Protein 3TQH (pdb70)

InterPro domains:
  IPR002364 Quinone oxidoreductase/zeta-crystallin, conserved site [PS01162] (150-171)
  IPR011032 GroES-like superfamily [SSF50129] (2-155)
  IPR013154 Alcohol dehydrogenase-like, N-terminal [PF08240] (30-117)
  IPR020843 Enoylreductase domain [SM00829] (13-315)
  IPR036291 NAD(P)-binding domain superfamily [SSF51735] (123-290)
  IPR052733 Chloroplast-localized Quinone Oxidoreductase [PTHR44013] (1-317)

B-factor: mean 21.09, std 8.86, range [2.0, 57.46]

Solvent-accessible surface area: 14895 Å² total

Radius of gyration: 19.48 Å; Cα contacts (8 Å, |Δi|>4): 747; chains: 1; bounding box: 55×43×48 Å

Secondary structure (DSSP, 8-state):
---EEEESSS-SGGGEEEE--PPPP--TT--EEEEEEE--HHHHHHHTT-SHHHHHHTTS-SB----B-EEEE----TT--S--TT-B--B-STTT----SBSEE---GGG--PPPTTS-HHHHHHSHHHHHHHHHHHHHTT--TT-EEEESSTTSHHHHHHHHHHHHTT-EEEEEE-HHHHHHHHHHT-SEEEETTTS-HHHH--S-EEEEEESS-HHHHHHHGGGEEEEEEEEE--STTHHHHHHHHHHTT-EEE-------HHHHHHHHHHHHTTSS---EEEEE-GGGHHHHHHHHHTT---SEEEEE--

Nearest PDB structures (foldseek):
  3tqh-assembly1_A  TM=1.003E+00  e=5.849E-70  Coxiella burnetii
  4jbh-assembly2_D-2  TM=8.444E-01  e=1.049E-23  Pyrobaculum aerophilum str. IM2
  4jbg-assembly1_A  TM=8.451E-01  e=2.623E-23  Pyrobaculum aerophilum str. IM2
  4j6f-assembly1_B  TM=8.613E-01  e=1.364E-22  Sinorhizobium meliloti 1021
  1iyz-assembly1_A-2  TM=8.207E-01  e=9.803E-21  Thermus thermophilus

Foldseek 3Di:
DKWAWWAFDAAALVRTDTDMDDADDEALQKKWQFQKAFDDPVQNCLSNQNDPLVVLCVVPDGAGAGFFTWGFAQDHHNPHDPDDGGFTKATAPPPNHHTHRDRMGMGGPLGMDGQDPLDDRHRRRLDHPLPLLLVVLCVVQVQAAPFEEEEELLQEANNVQNLLVNVVRNYAYEYEDAPVCQVVSVVSPHPYYDDCVVDPVLVVDDAAGQEYAAAPADVNLQSNLVRHDLNHEYEHEPDPRQVVSCVSNVVVNHHYHYDDRDRDHVSSVVRSVCCSVVSTDQDAPEEAASNCSSVVSVVVVVSRDGGIYMYRDD

Structure (mmCIF, N/CA/C/O backbone):
data_3TQH
#
_entry.id   3TQH
#
_cell.length_a   52.911
_cell.length_b   52.911
_cell.length_c   221.122
_cell.angle_alpha   90.00
_cell.angle_beta   90.00
_cell.angle_gamma   90.00
#
_symmetry.space_group_name_H-M   'P 43 21 2'
#
loop_
_entity.id
_entity.type
_entity.pdbx_description
1 polymer 'Quinone oxidoreductase'
2 non-polymer 'NADPH DIHYDRO-NICOTINAMIDE-ADENINE-DINUCLEOTIDE PHOSPHATE'
3 non-polymer 'SULFATE ION'
4 water water
#
loop_
_atom_site.group_PDB
_atom_site.id
_atom_site.type_symbol
_atom_site.label_atom_id
_atom_site.label_alt_id
_atom_site.label_comp_id
_atom_site.label_asym_id
_atom_site.label_entity_id
_atom_site.label_seq_id
_atom_site.pdbx_PDB_ins_code
_atom_site.Cartn_x
_atom_site.Cartn_y
_atom_site.Cartn_z
_ato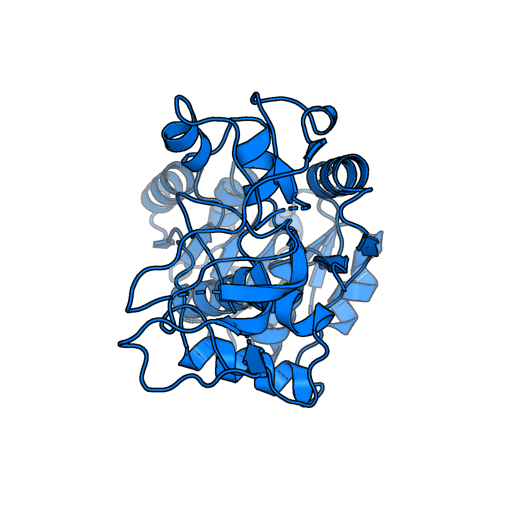m_site.occupancy
_atom_site.B_iso_or_equiv
_atom_site.auth_seq_id
_atom_site.auth_comp_id
_atom_site.auth_asym_id
_atom_site.auth_atom_id
_atom_site.pdbx_PDB_model_num
ATOM 1 N N . LYS A 1 5 ? 48.144 2.683 57.894 1.00 44.03 2 LYS A N 1
ATOM 2 C CA . LYS A 1 5 ? 47.290 2.189 59.012 1.00 41.64 2 LYS A CA 1
ATOM 3 C C . LYS A 1 5 ? 46.698 3.322 59.867 1.00 39.54 2 LYS A C 1
ATOM 4 O O . LYS A 1 5 ? 46.103 3.054 60.915 1.00 37.92 2 LYS A O 1
ATOM 10 N N . GLU A 1 6 ? 46.845 4.572 59.421 1.00 39.52 3 GLU A N 1
ATOM 11 C CA . GLU A 1 6 ? 46.297 5.728 60.149 1.00 37.89 3 GLU A CA 1
ATOM 12 C C . GLU A 1 6 ? 44.877 6.096 59.720 1.00 34.91 3 GLU A C 1
ATOM 13 O O . GLU A 1 6 ? 44.446 5.782 58.609 1.00 34.98 3 GLU A O 1
ATOM 27 N N . LYS A 1 8 ? 41.626 9.388 60.827 1.00 26.18 5 LYS A N 1
ATOM 28 C CA . LYS A 1 8 ? 41.139 10.501 61.648 1.00 24.86 5 LYS A CA 1
ATOM 29 C C . LYS A 1 8 ? 40.018 10.001 62.562 1.00 21.84 5 LYS A C 1
ATOM 30 O O . LYS A 1 8 ? 39.145 9.240 62.131 1.00 20.14 5 LYS A O 1
ATOM 36 N N . ALA A 1 9 ? 40.048 10.433 63.819 1.00 20.92 6 ALA A N 1
ATOM 37 C CA . ALA A 1 9 ? 39.030 10.056 64.799 1.00 18.84 6 ALA A CA 1
ATOM 38 C C . ALA A 1 9 ? 38.921 11.093 65.915 1.00 18.59 6 ALA A C 1
ATOM 39 O O . ALA A 1 9 ? 39.898 11.764 66.240 1.00 20.22 6 ALA A O 1
ATOM 41 N N . ILE A 1 10 ? 37.725 11.234 66.484 1.00 16.97 7 ILE A N 1
ATOM 42 C CA . ILE A 1 10 ? 37.521 12.120 67.625 1.00 16.89 7 ILE A CA 1
ATOM 43 C C . ILE A 1 10 ? 37.875 11.359 68.893 1.00 17.15 7 ILE A C 1
ATOM 44 O O . ILE A 1 10 ? 37.380 10.264 69.121 1.00 16.84 7 ILE A O 1
ATOM 49 N N . GLN A 1 11 ? 38.751 11.932 69.707 1.00 18.49 8 GLN A N 1
ATOM 50 C CA . GLN A 1 11 ? 39.059 11.358 71.009 1.00 18.91 8 GLN A CA 1
ATOM 51 C C . GLN A 1 11 ? 38.966 12.420 72.076 1.00 19.15 8 GLN A C 1
ATOM 52 O O . GLN A 1 11 ? 38.911 13.606 71.770 1.00 19.64 8 GLN A O 1
ATOM 58 N N . PHE A 1 12 ? 38.916 11.983 73.326 1.00 19.49 9 PHE A N 1
ATOM 59 C CA . PHE A 1 12 ? 39.063 12.880 74.461 1.00 20.42 9 PHE A CA 1
ATOM 60 C C . PHE A 1 12 ? 40.051 12.254 75.440 1.00 22.60 9 PHE A C 1
ATOM 61 O O . PHE A 1 12 ? 40.066 11.039 75.616 1.00 22.61 9 PHE A O 1
ATOM 69 N N . ASP A 1 13 ? 40.889 13.094 76.044 1.00 24.73 10 ASP A N 1
ATOM 70 C CA . ASP A 1 13 ? 41.929 12.657 76.972 1.00 27.31 10 ASP A CA 1
ATOM 71 C C . ASP A 1 13 ? 41.478 12.744 78.427 1.00 27.80 10 ASP A C 1
ATOM 72 O O . ASP A 1 13 ? 42.062 12.112 79.302 1.00 29.45 10 ASP A O 1
ATOM 77 N N . GLN A 1 14 ? 40.445 13.538 78.684 1.00 26.55 11 GLN A N 1
ATOM 78 C CA . GLN A 1 14 ? 39.962 13.759 80.039 1.00 27.52 11 GLN A CA 1
ATOM 79 C C . GLN A 1 14 ? 38.467 13.998 80.011 1.00 25.18 11 GLN A C 1
ATOM 80 O O . GLN A 1 14 ? 37.929 14.479 79.010 1.00 23.52 11 GLN A O 1
ATOM 86 N N . PHE A 1 15 ? 37.796 13.664 81.108 1.00 25.43 12 PHE A N 1
ATOM 87 C CA . PHE A 1 15 ? 36.377 13.958 81.242 1.00 23.76 12 PHE A CA 1
ATOM 88 C C . PHE A 1 15 ? 36.215 15.453 81.448 1.00 24.12 12 PHE A C 1
ATOM 89 O O . PHE A 1 15 ? 36.922 16.056 82.252 1.00 26.20 12 PHE A O 1
ATOM 97 N N . GLY A 1 16 ? 35.286 16.058 80.725 1.00 22.52 13 GLY A N 1
ATOM 98 C CA . GLY A 1 16 ? 35.073 17.489 80.866 1.00 23.05 13 GLY A CA 1
ATOM 99 C C . GLY A 1 16 ? 34.021 18.005 79.921 1.00 21.14 13 GLY A C 1
ATOM 100 O O . GLY A 1 16 ? 33.206 17.236 79.435 1.00 19.46 13 GLY A O 1
ATOM 101 N N . PRO A 1 17 ? 34.036 19.320 79.658 1.00 21.81 14 PRO A N 1
ATOM 102 C CA . PRO A 1 17 ? 33.122 19.947 78.713 1.00 20.52 14 PRO A CA 1
ATOM 103 C C . PRO A 1 17 ? 33.427 19.551 77.270 1.00 19.56 14 PRO A C 1
ATOM 104 O O . PRO A 1 17 ? 34.452 18.918 77.014 1.00 19.97 14 PRO A O 1
ATOM 108 N N . PRO A 1 18 ? 32.554 19.942 76.326 1.00 18.73 15 PRO A N 1
ATOM 109 C CA . PRO A 1 18 ? 32.719 19.600 74.908 1.00 18.14 15 PRO A CA 1
ATOM 110 C C . PRO A 1 18 ? 34.086 19.936 74.299 1.00 19.68 15 PRO A C 1
ATOM 111 O O . PRO A 1 18 ? 34.528 19.247 73.385 1.00 19.17 15 PRO A O 1
ATOM 115 N N . LYS A 1 19 ? 34.743 20.978 74.806 1.00 21.92 16 LYS A N 1
ATOM 116 C CA . LYS A 1 19 ? 36.062 21.397 74.310 1.00 23.89 16 LYS A CA 1
ATOM 117 C C . LYS A 1 19 ? 37.149 20.314 74.395 1.00 23.98 16 LYS A C 1
ATOM 118 O O . LYS A 1 19 ? 38.190 20.445 73.737 1.00 25.20 16 LYS A O 1
ATOM 124 N N . VAL A 1 20 ? 36.929 19.277 75.210 1.00 22.77 17 VAL A N 1
ATOM 125 C CA . VAL A 1 20 ? 37.913 18.187 75.369 1.00 23.01 17 VAL A CA 1
ATOM 126 C C . VAL A 1 20 ? 37.953 17.227 74.177 1.00 21.67 17 VAL A C 1
ATOM 127 O O . VAL A 1 20 ? 38.858 16.402 74.078 1.00 22.39 17 VAL A O 1
ATOM 131 N N . LEU A 1 21 ? 36.971 17.325 73.285 1.00 20.08 18 LEU A N 1
ATOM 132 C CA . LEU A 1 21 ? 36.964 16.532 72.062 1.00 19.05 18 LEU A CA 1
ATOM 133 C C . LEU A 1 21 ? 38.003 17.064 71.083 1.00 20.80 18 LEU A C 1
ATOM 134 O O . LEU A 1 21 ? 38.085 18.270 70.865 1.00 22.12 18 LEU A O 1
ATOM 139 N N . LYS A 1 22 ? 38.789 16.164 70.499 1.00 21.31 19 LYS A N 1
ATOM 140 C CA . LYS A 1 22 ? 39.832 16.543 69.544 1.00 23.41 19 LYS A CA 1
ATOM 141 C C . LYS A 1 22 ? 39.794 15.643 68.312 1.00 22.73 19 LYS A C 1
ATOM 142 O O . LYS A 1 22 ? 39.580 14.433 68.427 1.00 21.44 19 LYS A O 1
ATOM 148 N N . LEU A 1 23 ? 40.004 16.241 67.141 1.00 23.70 20 LEU A N 1
ATOM 149 C CA . LEU A 1 23 ? 40.202 15.478 65.914 1.00 23.86 20 LEU A CA 1
ATOM 150 C C . LEU A 1 23 ? 41.664 15.060 65.909 1.00 25.76 20 LEU A C 1
ATOM 151 O O . LEU A 1 23 ? 42.553 15.903 65.892 1.00 27.81 20 LEU A O 1
ATOM 156 N N . VAL A 1 24 ? 41.897 13.751 65.935 1.00 25.43 21 VAL A N 1
ATOM 157 C CA . VAL A 1 24 ? 43.220 13.186 66.192 1.00 27.35 21 VAL A CA 1
ATOM 158 C C . VAL A 1 24 ? 43.570 12.125 65.151 1.00 27.65 21 VAL A C 1
ATOM 159 O O . VAL A 1 24 ? 42.696 11.408 64.661 1.00 26.14 21 VAL A O 1
ATOM 163 N N . ASP A 1 25 ? 44.847 12.053 64.805 1.00 30.05 22 ASP A N 1
ATOM 164 C CA . ASP A 1 25 ? 45.374 10.956 64.004 1.00 31.10 22 ASP A CA 1
ATOM 165 C C . ASP A 1 25 ? 45.593 9.752 64.910 1.00 30.83 22 ASP A C 1
ATOM 166 O O . ASP A 1 25 ? 46.215 9.865 65.970 1.00 31.99 22 ASP A O 1
ATOM 171 N N . THR A 1 26 ? 45.078 8.604 64.487 1.00 29.59 23 THR A N 1
ATOM 172 C CA . THR A 1 26 ? 45.113 7.402 65.304 1.00 29.21 23 THR A CA 1
ATOM 173 C C . THR A 1 26 ? 45.124 6.166 64.402 1.00 28.98 23 THR A C 1
ATOM 174 O O . THR A 1 26 ? 44.701 6.243 63.248 1.00 28.22 23 THR A O 1
ATOM 178 N N . PRO A 1 27 ? 45.603 5.023 64.923 1.00 29.63 24 PRO A N 1
ATOM 179 C CA . PRO A 1 27 ? 45.647 3.811 64.106 1.00 29.95 24 PRO A CA 1
ATOM 180 C C . PRO A 1 27 ? 44.267 3.247 63.786 1.00 27.57 24 PRO A C 1
ATOM 181 O O . PRO A 1 27 ? 43.295 3.522 64.505 1.00 25.48 24 PRO A O 1
ATOM 185 N N . THR A 1 28 ? 44.190 2.456 62.718 1.00 27.91 25 THR A N 1
ATOM 186 C CA . THR A 1 28 ? 42.956 1.753 62.386 1.00 26.30 25 THR A CA 1
ATOM 187 C C . THR A 1 28 ? 42.732 0.688 63.451 1.00 26.35 25 THR A C 1
ATOM 188 O O . THR A 1 28 ? 43.696 0.121 63.968 1.00 28.30 25 THR A O 1
ATOM 192 N N . PRO A 1 29 ? 41.465 0.433 63.807 1.00 24.74 26 PRO A N 1
ATOM 193 C CA . PRO A 1 29 ? 41.165 -0.620 64.774 1.00 25.15 26 PRO A CA 1
ATOM 194 C C . PRO A 1 29 ? 41.710 -1.984 64.355 1.00 27.17 26 PRO A C 1
ATOM 195 O O . PRO A 1 29 ? 41.734 -2.308 63.164 1.00 27.41 26 PRO A O 1
ATOM 199 N N . GLU A 1 30 ? 42.150 -2.762 65.335 1.00 28.86 27 GLU A N 1
ATOM 200 C CA . GLU A 1 30 ? 42.443 -4.171 65.120 1.00 31.07 27 GLU A CA 1
ATOM 201 C C . GLU A 1 30 ? 41.121 -4.923 65.026 1.00 29.92 27 GLU A C 1
ATOM 202 O O . GLU A 1 30 ? 40.131 -4.529 65.638 1.00 28.26 27 GLU A O 1
ATOM 208 N N . TYR A 1 31 ? 41.097 -5.992 64.245 1.00 31.17 28 TYR A N 1
ATOM 209 C CA . TYR A 1 31 ? 39.912 -6.836 64.168 1.00 30.86 28 TYR A CA 1
ATOM 210 C C . TYR A 1 31 ? 40.333 -8.292 64.281 1.00 33.62 28 TYR A C 1
ATOM 211 O O . TYR A 1 31 ? 41.346 -8.704 63.711 1.00 35.41 28 TYR A O 1
ATOM 220 N N . ARG A 1 32 ? 39.559 -9.050 65.051 1.00 34.30 29 ARG A N 1
ATOM 221 C CA . ARG A 1 32 ? 39.764 -10.488 65.212 1.00 37.23 29 ARG A CA 1
ATOM 222 C C . ARG A 1 32 ? 39.292 -11.234 63.967 1.00 37.37 29 ARG A C 1
ATOM 223 O O . ARG A 1 32 ? 38.708 -10.645 63.051 1.00 35.31 29 ARG A O 1
ATOM 231 N N . LYS A 1 33 ? 39.528 -12.541 63.960 1.00 39.97 30 LYS A N 1
ATOM 232 C CA . LYS A 1 33 ? 39.141 -13.407 62.851 1.00 40.91 30 LYS A CA 1
ATOM 233 C C . LYS A 1 33 ? 37.615 -13.528 62.671 1.00 39.46 30 LYS A C 1
ATOM 234 O O . LYS A 1 33 ? 37.154 -13.916 61.596 1.00 39.55 30 LYS A O 1
ATOM 240 N N . ASN A 1 34 ? 36.840 -13.207 63.711 1.00 38.39 31 ASN A N 1
ATOM 241 C CA . ASN A 1 34 ? 35.371 -13.173 63.599 1.00 37.13 31 ASN A CA 1
ATOM 242 C C . ASN A 1 34 ? 34.775 -11.760 63.542 1.00 34.15 31 ASN A C 1
ATOM 243 O O . ASN A 1 34 ? 33.566 -11.589 63.693 1.00 33.25 31 ASN A O 1
ATOM 248 N N . GLN A 1 35 ? 35.622 -10.759 63.308 1.00 33.11 32 GLN A N 1
ATOM 249 C CA . GLN A 1 35 ? 35.178 -9.370 63.178 1.00 30.64 32 GLN A CA 1
ATOM 250 C C . GLN A 1 35 ? 35.537 -8.812 61.796 1.00 30.06 32 GLN A C 1
ATOM 251 O O . GLN A 1 35 ? 36.112 -9.517 60.965 1.00 31.64 32 GLN A O 1
ATOM 265 N N . LEU A 1 37 ? 36.488 -4.868 59.420 1.00 25.43 34 LEU A N 1
ATOM 266 C CA . LEU A 1 37 ? 36.831 -3.449 59.408 1.00 23.86 34 LEU A CA 1
ATOM 267 C C . LEU A 1 37 ? 35.905 -2.725 58.435 1.00 22.62 34 LEU A C 1
ATOM 268 O O . LEU A 1 37 ? 35.748 -3.148 57.288 1.00 23.50 34 LEU A O 1
ATOM 273 N N . ILE A 1 38 ? 35.296 -1.638 58.904 1.00 20.86 35 ILE A N 1
ATOM 274 C CA . ILE A 1 38 ? 34.304 -0.885 58.143 1.00 19.78 35 ILE A CA 1
ATOM 275 C C . ILE A 1 38 ? 34.810 0.524 57.836 1.00 19.62 35 ILE A C 1
ATOM 276 O O . ILE A 1 38 ? 35.241 1.231 58.738 1.00 19.01 35 ILE A O 1
ATOM 281 N N . LYS A 1 39 ? 34.747 0.935 56.569 1.00 20.37 36 LYS A N 1
ATOM 282 C CA . LYS A 1 39 ? 34.944 2.340 56.210 1.00 20.17 36 LYS A CA 1
ATOM 283 C C . LYS A 1 39 ? 33.651 3.093 56.534 1.00 18.30 36 LYS A C 1
ATOM 284 O O . LYS A 1 39 ? 32.611 2.820 55.929 1.00 18.38 36 LYS A O 1
ATOM 290 N N . VAL A 1 40 ? 33.716 4.032 57.479 1.00 16.58 37 VAL A N 1
ATOM 291 C CA . VAL A 1 40 ? 32.523 4.731 57.962 1.00 14.82 37 VAL A CA 1
ATOM 292 C C . VAL A 1 40 ? 32.067 5.840 57.012 1.00 14.97 37 VAL A C 1
ATOM 293 O O . VAL A 1 40 ? 32.844 6.709 56.636 1.00 15.50 37 VAL A O 1
ATOM 297 N N . HIS A 1 41 ? 30.792 5.799 56.640 1.00 14.70 38 HIS A N 1
ATOM 298 C CA . HIS A 1 41 ? 30.171 6.850 55.835 1.00 15.34 38 HIS A CA 1
ATOM 299 C C . HIS A 1 41 ? 29.411 7.837 56.716 1.00 14.29 38 HIS A C 1
ATOM 300 O O . HIS A 1 41 ? 29.422 9.040 56.451 1.00 14.89 38 HIS A O 1
ATOM 307 N N . ALA A 1 42 ? 28.772 7.334 57.771 1.00 13.05 39 ALA A N 1
ATOM 308 C CA . ALA A 1 42 ? 28.004 8.179 58.680 1.00 12.20 39 ALA A CA 1
ATOM 309 C C . ALA A 1 42 ? 27.993 7.616 60.104 1.00 11.26 39 ALA A C 1
ATOM 310 O O . ALA A 1 42 ? 28.094 6.401 60.303 1.00 11.31 39 ALA A O 1
ATOM 312 N N . ALA A 1 43 ? 27.870 8.509 61.086 1.00 10.76 40 ALA A N 1
ATOM 313 C CA . ALA A 1 43 ? 27.813 8.130 62.501 1.00 10.22 40 ALA A CA 1
ATOM 314 C C . ALA A 1 43 ? 26.966 9.138 63.281 1.00 10.11 40 ALA A C 1
ATOM 315 O O . ALA A 1 43 ? 27.223 10.339 63.226 1.00 10.77 40 ALA A O 1
ATOM 317 N N . SER A 1 44 ? 25.959 8.655 64.004 1.00 9.86 41 SER A N 1
ATOM 318 C CA . SER A 1 44 ? 25.035 9.551 64.687 1.00 9.63 41 SER A CA 1
ATOM 319 C C . SER A 1 44 ? 25.416 9.756 66.134 1.00 8.98 41 SER A C 1
ATOM 320 O O . SER A 1 44 ? 26.098 8.926 66.738 1.00 9.05 41 SER A O 1
ATOM 323 N N . LEU A 1 45 ? 24.965 10.881 66.674 1.00 9.06 42 LEU A N 1
ATOM 324 C CA . LEU A 1 45 ? 25.199 11.244 68.069 1.00 8.72 42 LEU A CA 1
ATOM 325 C C . LEU A 1 45 ? 24.035 10.806 68.947 1.00 8.51 42 LEU A C 1
ATOM 326 O O . LEU A 1 45 ? 22.877 10.884 68.547 1.00 8.72 42 LEU A O 1
ATOM 331 N N . ASN A 1 46 ? 24.362 10.358 70.151 1.00 8.50 43 ASN A N 1
ATOM 332 C CA . ASN A 1 46 ? 23.374 10.060 71.179 1.00 8.90 43 ASN A CA 1
ATOM 333 C C . ASN A 1 46 ? 23.806 10.714 72.490 1.00 9.09 43 ASN A C 1
ATOM 334 O O . ASN A 1 46 ? 24.996 10.915 72.706 1.00 9.30 43 ASN A O 1
ATOM 339 N N . PRO A 1 47 ? 22.850 11.038 73.373 1.00 9.39 44 PRO A N 1
ATOM 340 C CA . PRO A 1 47 ? 23.192 11.612 74.676 1.00 9.81 44 PRO A CA 1
ATOM 341 C C . PRO A 1 47 ? 24.221 10.821 75.505 1.00 10.29 44 PRO A C 1
ATOM 342 O O . PRO A 1 47 ? 25.051 11.423 76.208 1.00 10.71 44 PRO A O 1
ATOM 346 N N . ILE A 1 48 ? 24.165 9.492 75.426 1.00 10.15 45 ILE A N 1
ATOM 347 C CA . ILE A 1 48 ? 25.164 8.634 76.065 1.00 10.85 45 ILE A CA 1
ATOM 348 C C . ILE A 1 48 ? 26.590 9.097 75.720 1.00 10.24 45 ILE A C 1
ATOM 349 O O . ILE A 1 48 ? 27.491 8.987 76.554 1.00 11.44 45 ILE A O 1
ATOM 354 N N . ASP A 1 49 ? 26.779 9.628 74.513 1.00 9.01 46 ASP A N 1
ATOM 355 C CA . ASP A 1 49 ? 28.072 10.182 74.096 1.00 9.04 46 ASP A CA 1
ATOM 356 C C . ASP A 1 49 ? 28.562 11.314 75.020 1.00 9.50 46 ASP A C 1
ATOM 357 O O . ASP A 1 49 ? 29.716 11.293 75.449 1.00 10.02 46 ASP 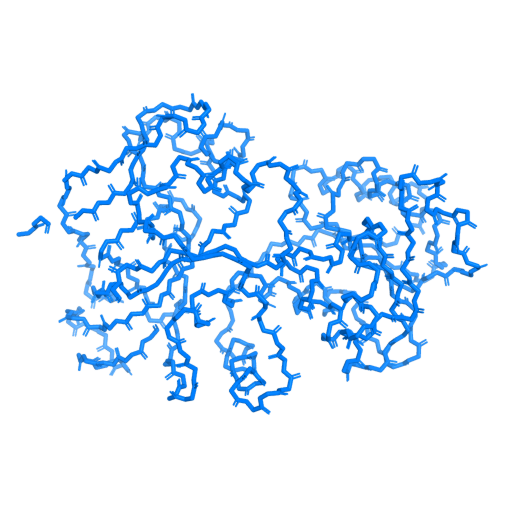A O 1
ATOM 362 N N . TYR A 1 50 ? 27.700 12.286 75.334 1.00 9.39 47 TYR A N 1
ATOM 363 C CA . TYR A 1 50 ? 28.124 13.422 76.176 1.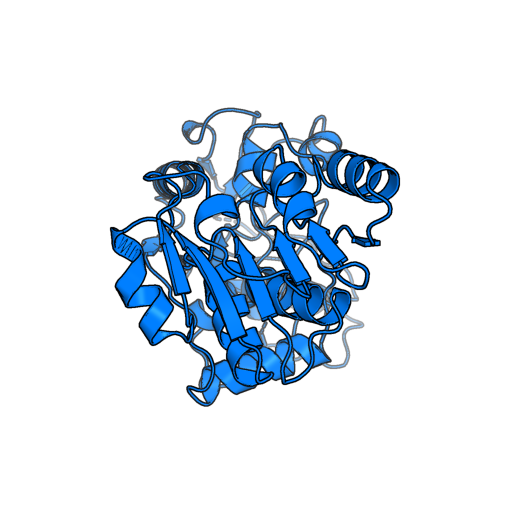00 10.39 47 TYR A CA 1
ATOM 364 C C . TYR A 1 50 ? 28.198 13.086 77.669 1.00 11.52 47 TYR A C 1
ATOM 365 O O . TYR A 1 50 ? 29.006 13.661 78.393 1.00 12.39 47 TYR A O 1
ATOM 374 N N . LYS A 1 51 ? 27.362 12.149 78.115 1.00 11.89 48 LYS A N 1
ATOM 375 C CA . LYS A 1 51 ? 27.391 11.657 79.494 1.00 13.43 48 LYS A CA 1
ATOM 376 C C . LYS A 1 51 ? 28.665 10.858 79.768 1.00 14.52 48 LYS A C 1
ATOM 377 O O . LYS A 1 51 ? 29.160 10.824 80.899 1.00 16.01 48 LYS A O 1
ATOM 383 N N . THR A 1 52 ? 29.183 10.196 78.736 1.00 13.98 49 THR A N 1
ATOM 384 C CA . THR A 1 52 ? 30.443 9.470 78.854 1.00 15.05 49 THR A CA 1
ATOM 385 C C . THR A 1 52 ? 31.567 10.495 78.906 1.00 15.93 49 THR A C 1
ATOM 386 O O . THR A 1 52 ? 32.400 10.473 79.811 1.00 17.46 49 THR A O 1
ATOM 390 N N . ARG A 1 53 ? 31.542 11.420 77.950 1.00 15.36 50 ARG A N 1
ATOM 391 C CA . ARG A 1 53 ? 32.555 12.468 77.823 1.00 16.37 50 ARG A CA 1
ATOM 392 C C . ARG A 1 53 ? 32.650 13.370 79.054 1.00 17.86 50 ARG A C 1
ATOM 393 O O . ARG A 1 53 ? 33.747 13.758 79.436 1.00 19.48 50 ARG A O 1
ATOM 401 N N . ASN A 1 54 ? 31.524 13.716 79.673 1.00 17.92 51 ASN A N 1
ATOM 402 C CA . ASN A 1 54 ? 31.577 14.538 80.890 1.00 19.91 51 ASN A CA 1
ATOM 403 C C . ASN A 1 54 ? 31.837 13.727 82.165 1.00 21.75 51 ASN A C 1
ATOM 404 O O . ASN A 1 54 ? 32.067 14.301 83.232 1.00 23.67 51 ASN A O 1
ATOM 409 N N . GLY A 1 55 ? 31.825 12.398 82.041 1.00 21.65 52 GLY A N 1
ATOM 410 C CA . GLY A 1 55 ? 32.240 11.513 83.124 1.00 23.64 52 GLY A CA 1
ATOM 411 C C . GLY A 1 55 ? 31.127 11.085 84.065 1.00 24.42 52 GLY A C 1
ATOM 412 O O . GLY A 1 55 ? 31.387 10.406 85.056 1.00 26.21 52 GLY A O 1
ATOM 413 N N . SER A 1 56 ? 29.890 11.463 83.753 1.00 23.13 53 SER A N 1
ATOM 414 C CA . SER A 1 56 ? 28.760 11.187 84.635 1.00 24.38 53 SER A CA 1
ATOM 415 C C . SER A 1 56 ? 28.219 9.771 84.463 1.00 24.70 53 SER A C 1
ATOM 416 O O . SER A 1 56 ? 27.694 9.188 85.414 1.00 26.49 53 SER A O 1
ATOM 419 N N . GLY A 1 57 ? 28.350 9.218 83.260 1.00 23.44 54 GLY A N 1
ATOM 420 C CA . GLY A 1 57 ? 27.738 7.929 82.937 1.00 23.55 54 GLY A CA 1
ATOM 421 C C . GLY A 1 57 ? 28.458 6.730 83.526 1.00 25.59 54 GLY A C 1
ATOM 422 O O . GLY A 1 57 ? 29.595 6.839 83.989 1.00 26.93 54 GLY A O 1
ATOM 423 N N . PHE A 1 58 ? 27.785 5.582 83.501 1.00 26.21 55 PHE A N 1
ATOM 424 C CA . PHE A 1 58 ? 28.370 4.322 83.960 1.00 28.44 55 PHE A CA 1
ATOM 425 C C . PHE A 1 58 ? 29.513 3.848 83.054 1.00 27.88 55 PHE A C 1
ATOM 426 O O . PHE A 1 58 ? 30.459 3.211 83.523 1.00 29.47 55 PHE A O 1
ATOM 434 N N . VAL A 1 59 ? 29.419 4.153 81.763 1.00 25.53 56 VAL A N 1
ATOM 435 C CA . VAL A 1 59 ? 30.479 3.796 80.824 1.00 25.22 56 VAL A CA 1
ATOM 436 C C . VAL A 1 59 ? 31.767 4.551 81.160 1.00 26.15 56 VAL A C 1
ATOM 437 O O . VAL A 1 59 ? 32.860 4.005 81.019 1.00 27.21 56 VAL A O 1
ATOM 441 N N . ALA A 1 60 ? 31.627 5.792 81.623 1.00 26.20 57 ALA A N 1
ATOM 442 C CA . ALA A 1 60 ? 32.770 6.590 82.095 1.00 27.61 57 ALA A CA 1
ATOM 443 C C . ALA A 1 60 ? 33.521 5.918 83.241 1.00 30.92 57 ALA A C 1
ATOM 444 O O . ALA A 1 60 ? 34.721 6.125 83.396 1.00 32.50 57 ALA A O 1
ATOM 446 N N . LYS A 1 61 ? 32.811 5.126 84.041 1.00 32.76 58 LYS A N 1
ATOM 447 C CA . LYS A 1 61 ? 33.414 4.363 85.138 1.00 36.38 58 LYS A CA 1
ATOM 448 C C . LYS A 1 61 ? 34.483 3.397 84.615 1.00 37.48 58 LYS A C 1
ATOM 449 O O . LYS A 1 61 ? 35.570 3.294 85.186 1.00 39.86 58 LYS A O 1
ATOM 455 N N . LYS A 1 62 ? 34.165 2.696 83.527 1.00 36.17 59 LYS A N 1
ATOM 456 C CA . LYS A 1 62 ? 35.080 1.714 82.921 1.00 37.30 59 LYS A CA 1
ATOM 457 C C . LYS A 1 62 ? 36.227 2.366 82.135 1.00 36.20 59 LYS A C 1
ATOM 458 O O . LYS A 1 62 ? 37.339 1.838 82.109 1.00 38.17 59 LYS A O 1
ATOM 464 N N . LEU A 1 63 ? 35.950 3.497 81.486 1.00 33.28 60 LEU A N 1
ATOM 465 C CA . LEU A 1 63 ? 36.968 4.234 80.730 1.00 32.56 60 LEU A CA 1
ATOM 466 C C . LEU A 1 63 ? 37.864 5.107 81.609 1.00 34.42 60 LEU A C 1
ATOM 467 O O . LEU A 1 63 ? 38.826 5.687 81.109 1.00 34.58 60 LEU A O 1
ATOM 472 N N . LYS A 1 64 ? 37.544 5.206 82.901 1.00 35.99 61 LYS A N 1
ATOM 473 C CA . LYS A 1 64 ? 38.259 6.078 83.847 1.00 38.06 61 LYS A CA 1
ATOM 474 C C . LYS A 1 64 ? 39.783 5.974 83.765 1.00 40.03 61 LYS A C 1
ATOM 475 O O . LYS A 1 64 ? 40.472 6.994 83.703 1.00 40.55 61 LYS A O 1
ATOM 481 N N . ASN A 1 65 ? 40.299 4.748 83.763 1.00 41.40 62 ASN A N 1
ATOM 482 C CA . ASN A 1 65 ? 41.743 4.517 83.713 1.00 43.61 62 ASN A CA 1
ATOM 483 C C . ASN A 1 65 ? 42.223 4.084 82.323 1.00 41.77 62 ASN A C 1
ATOM 484 O O . ASN A 1 65 ? 43.321 3.551 82.185 1.00 44.02 62 ASN A O 1
ATOM 489 N N . ASN A 1 66 ? 41.418 4.339 81.295 1.00 37.85 63 ASN A N 1
ATOM 490 C CA . ASN A 1 66 ? 41.702 3.839 79.946 1.00 36.32 63 ASN A CA 1
ATOM 491 C C . ASN A 1 66 ? 41.590 4.897 78.840 1.00 33.17 63 ASN A C 1
ATOM 492 O O . ASN A 1 66 ? 41.396 4.560 77.672 1.00 31.80 63 ASN A O 1
ATOM 497 N N . LEU A 1 67 ? 41.727 6.169 79.205 1.00 32.26 64 LEU A N 1
ATOM 498 C CA . LEU A 1 67 ? 41.705 7.255 78.233 1.00 29.92 64 LEU A CA 1
ATOM 499 C C . LEU A 1 67 ? 43.084 7.401 77.580 1.00 31.30 64 LEU A C 1
ATOM 500 O O . LEU A 1 67 ? 44.086 6.981 78.156 1.00 34.07 64 LEU A O 1
ATOM 505 N N . PRO A 1 68 ? 43.148 8.004 76.378 1.00 29.75 65 PRO A N 1
ATOM 506 C CA . PRO A 1 68 ? 42.053 8.587 75.601 1.00 26.72 65 PRO A CA 1
ATOM 507 C C . PRO A 1 68 ? 41.087 7.564 75.014 1.00 24.57 65 PRO A C 1
ATOM 508 O O . PRO A 1 68 ? 41.464 6.422 74.750 1.00 25.36 65 PRO A O 1
ATOM 512 N N . SER A 1 69 ? 39.852 7.998 74.802 1.00 22.08 66 SER A N 1
ATOM 513 C CA . SER A 1 69 ? 38.803 7.146 74.265 1.00 20.45 66 SER A CA 1
ATOM 514 C C . SER A 1 69 ? 38.126 7.818 73.083 1.00 18.42 66 SER A C 1
ATOM 515 O O . SER A 1 69 ? 38.026 9.043 73.032 1.00 17.76 66 SER A O 1
ATOM 518 N N . GLY A 1 70 ? 37.669 7.006 72.135 1.00 17.41 67 GLY A N 1
ATOM 519 C CA . GLY A 1 70 ? 36.759 7.472 71.099 1.00 15.72 67 GLY A CA 1
ATOM 520 C C . GLY A 1 70 ? 35.356 7.664 71.659 1.00 14.51 67 GLY A C 1
ATOM 521 O O . GLY A 1 70 ? 35.140 7.548 72.864 1.00 14.66 67 GLY A O 1
ATOM 522 N N . LEU A 1 71 ? 34.407 7.952 70.770 1.00 13.43 68 LEU A N 1
ATOM 523 C CA . LEU A 1 71 ? 33.007 8.115 71.130 1.00 12.48 68 LEU A CA 1
ATOM 524 C C . LEU A 1 71 ? 32.099 7.647 70.002 1.00 11.76 68 LEU A C 1
ATOM 525 O O . LEU A 1 71 ? 32.497 7.630 68.841 1.00 11.59 68 LEU A O 1
ATOM 530 N N . GLY A 1 72 ? 30.868 7.280 70.354 1.00 11.42 69 GLY A N 1
ATOM 531 C CA . GLY A 1 72 ? 29.844 6.942 69.366 1.00 10.87 69 GLY A CA 1
ATOM 532 C C . GLY A 1 72 ? 29.646 5.448 69.192 1.00 11.30 69 GLY A C 1
ATOM 533 O O . GLY A 1 72 ? 30.609 4.687 69.185 1.00 12.20 69 GLY A O 1
ATOM 534 N N . TYR A 1 73 ? 28.392 5.033 69.049 1.00 10.99 70 TYR A N 1
ATOM 535 C CA . TYR A 1 73 ? 28.052 3.622 68.866 1.00 11.73 70 TYR A CA 1
ATOM 536 C C . TYR A 1 73 ? 27.365 3.336 67.524 1.00 11.89 70 TYR A C 1
ATOM 537 O O . TYR A 1 73 ? 27.468 2.226 67.017 1.00 12.85 70 TYR A O 1
ATOM 546 N N . ASP A 1 74 ? 26.658 4.324 66.973 1.00 11.31 71 ASP A N 1
ATOM 547 C CA . ASP A 1 74 ? 25.852 4.151 65.771 1.00 11.62 71 ASP A CA 1
ATOM 548 C C . ASP A 1 74 ? 26.692 4.452 64.545 1.00 11.47 71 ASP A C 1
ATOM 549 O O . ASP A 1 74 ? 27.377 5.480 64.506 1.00 11.03 71 ASP A O 1
ATOM 554 N N . PHE A 1 75 ? 26.624 3.588 63.534 1.00 11.57 72 PHE A N 1
ATOM 555 C CA . PHE A 1 75 ? 27.400 3.818 62.323 1.00 11.76 72 PHE A CA 1
ATOM 556 C C . PHE A 1 75 ? 26.770 3.231 61.072 1.00 12.60 72 PHE A C 1
ATOM 557 O O . PHE A 1 75 ? 25.907 2.361 61.123 1.00 13.12 72 PHE A O 1
ATOM 565 N N . SER A 1 76 ? 27.284 3.699 59.948 1.00 13.17 73 SER A N 1
ATOM 566 C CA . SER A 1 76 ? 26.846 3.300 58.631 1.00 14.35 73 SER A CA 1
ATOM 567 C C . SER A 1 76 ? 28.100 3.334 57.757 1.00 14.76 73 SER A C 1
ATOM 568 O O . SER A 1 76 ? 28.925 4.235 57.904 1.00 14.37 73 SER A O 1
ATOM 571 N N . GLY A 1 77 ? 28.266 2.352 56.874 1.00 15.71 74 GLY A N 1
ATOM 572 C CA . GLY A 1 77 ? 29.472 2.292 56.039 1.00 16.40 74 GLY A CA 1
ATOM 573 C C . GLY A 1 77 ? 29.680 1.050 55.185 1.00 17.40 74 GLY A C 1
ATOM 574 O O . GLY A 1 77 ? 28.762 0.260 54.972 1.00 17.51 74 GLY A O 1
ATOM 575 N N . GLU A 1 78 ? 30.909 0.891 54.698 1.00 18.18 75 GLU A N 1
ATOM 576 C CA . GLU A 1 78 ? 31.268 -0.188 53.775 1.00 19.99 75 GLU A CA 1
ATOM 577 C C . GLU A 1 78 ? 32.293 -1.127 54.416 1.00 19.81 75 GLU A C 1
ATOM 578 O O . GLU A 1 78 ? 33.253 -0.668 55.040 1.00 19.29 75 GLU A O 1
ATOM 584 N N . VAL A 1 79 ? 32.083 -2.435 54.262 1.00 20.38 76 VAL A N 1
ATOM 585 C CA . VAL A 1 79 ? 33.021 -3.440 54.764 1.00 20.85 76 VAL A CA 1
ATOM 586 C C . VAL A 1 79 ? 34.261 -3.463 53.876 1.00 22.64 76 VAL A C 1
ATOM 587 O O . VAL A 1 79 ? 34.163 -3.673 52.666 1.00 23.67 76 VAL A O 1
ATOM 591 N N . ILE A 1 80 ? 35.423 -3.243 54.486 1.00 23.10 77 ILE A N 1
ATOM 592 C CA . ILE A 1 80 ? 36.683 -3.105 53.752 1.00 25.28 77 ILE A CA 1
ATOM 593 C C . ILE A 1 80 ? 37.609 -4.293 53.974 1.00 27.02 77 ILE A C 1
ATOM 594 O O . ILE A 1 80 ? 38.289 -4.724 53.053 1.00 28.76 77 ILE A O 1
ATOM 599 N N . GLU A 1 81 ? 37.646 -4.797 55.204 1.00 27.00 78 GLU A N 1
ATOM 600 C CA . GLU A 1 81 ? 38.420 -5.986 55.534 1.00 29.03 78 GLU A CA 1
ATOM 601 C C . GLU A 1 81 ? 37.560 -6.935 56.362 1.00 28.62 78 GLU A C 1
ATOM 602 O O . GLU A 1 81 ? 36.689 -6.504 57.119 1.00 26.52 78 GLU A O 1
ATOM 608 N N . LEU A 1 82 ? 37.798 -8.230 56.181 1.00 30.75 79 LEU A N 1
ATOM 609 C CA . LEU A 1 82 ? 37.061 -9.276 56.878 1.00 31.21 79 LEU A CA 1
ATOM 610 C C . LEU A 1 82 ? 38.020 -10.228 57.577 1.00 33.41 79 LEU A C 1
ATOM 611 O O . LEU A 1 82 ? 39.096 -10.532 57.061 1.00 35.22 79 LEU A O 1
ATOM 616 N N . GLY A 1 83 ? 37.616 -10.699 58.752 1.00 33.79 80 GLY A N 1
ATOM 617 C CA . GLY A 1 83 ? 38.351 -11.737 59.455 1.00 36.46 80 GLY A CA 1
ATOM 618 C C . GLY A 1 83 ? 38.251 -13.058 58.716 1.00 39.20 80 GLY A C 1
ATOM 619 O O . GLY A 1 83 ? 37.353 -13.257 57.896 1.00 38.88 80 GLY A O 1
ATOM 620 N N . SER A 1 84 ? 39.181 -13.958 59.012 1.00 42.33 81 SER A N 1
ATOM 621 C CA . SER A 1 84 ? 39.245 -15.268 58.364 1.00 45.57 81 SER A CA 1
ATOM 622 C C . SER A 1 84 ? 37.971 -16.104 58.538 1.00 46.21 81 SER A C 1
ATOM 623 O O . SER A 1 84 ? 37.620 -16.885 57.653 1.00 47.59 81 SER A O 1
ATOM 626 N N . ASP A 1 85 ? 37.285 -15.933 59.669 1.00 45.40 82 ASP A N 1
ATOM 627 C CA . ASP A 1 85 ? 36.165 -16.804 60.040 1.00 46.75 82 ASP A CA 1
ATOM 628 C C . ASP A 1 85 ? 34.766 -16.178 59.889 1.00 44.49 82 ASP A C 1
ATOM 629 O O . ASP A 1 85 ? 33.779 -16.759 60.350 1.00 45.37 82 ASP A O 1
ATOM 634 N N . VAL A 1 86 ? 34.668 -15.020 59.238 1.00 42.07 83 VAL A N 1
ATOM 635 C CA . VAL A 1 86 ? 33.364 -14.389 58.993 1.00 40.13 83 VAL A CA 1
ATOM 636 C C . VAL A 1 86 ? 32.727 -14.978 57.727 1.00 41.58 83 VAL A C 1
ATOM 637 O O . VAL A 1 86 ? 33.309 -14.893 56.642 1.00 41.96 83 VAL A O 1
ATOM 641 N N . ASN A 1 87 ? 31.528 -15.548 57.869 1.00 42.44 84 ASN A N 1
ATOM 642 C CA . ASN A 1 87 ? 30.904 -16.351 56.805 1.00 44.59 84 ASN A CA 1
ATOM 643 C C . ASN A 1 87 ? 29.874 -15.619 55.939 1.00 43.29 84 ASN A C 1
ATOM 644 O O . ASN A 1 87 ? 29.839 -15.821 54.719 1.00 44.65 84 ASN A O 1
ATOM 649 N N . ASN A 1 88 ? 29.031 -14.801 56.568 1.00 41.01 85 ASN A N 1
ATOM 650 C CA . ASN A 1 88 ? 27.847 -14.238 55.904 1.00 40.35 85 ASN A CA 1
ATOM 651 C C . ASN A 1 88 ? 27.980 -12.784 55.420 1.00 37.42 85 ASN A C 1
ATOM 652 O O . ASN A 1 88 ? 27.048 -12.256 54.809 1.00 37.56 85 ASN A O 1
ATOM 657 N N . VAL A 1 89 ? 29.112 -12.137 55.695 1.00 35.06 86 VAL A N 1
ATOM 658 C CA . VAL A 1 89 ? 29.383 -10.793 55.173 1.00 32.21 86 VAL A CA 1
ATOM 659 C C . VAL A 1 89 ? 30.404 -10.868 54.024 1.00 32.49 86 VAL A C 1
ATOM 660 O O . VAL A 1 89 ? 31.235 -11.771 53.989 1.00 34.02 86 VAL A O 1
ATOM 664 N N . ASN A 1 90 ? 30.320 -9.929 53.082 1.00 30.83 87 ASN A N 1
ATOM 665 C CA . ASN A 1 90 ? 31.289 -9.811 51.989 1.00 31.10 87 ASN A CA 1
ATOM 666 C C . ASN A 1 90 ? 31.959 -8.439 51.961 1.00 28.86 87 ASN A C 1
ATOM 667 O O . ASN A 1 90 ? 31.380 -7.446 52.398 1.00 26.86 87 ASN A O 1
ATOM 672 N N . ILE A 1 91 ? 33.182 -8.396 51.440 1.00 29.17 88 ILE A N 1
ATOM 673 C CA . ILE A 1 91 ? 33.888 -7.141 51.202 1.00 27.90 88 ILE A CA 1
ATOM 674 C C . ILE A 1 91 ? 33.078 -6.315 50.205 1.00 27.54 88 ILE A C 1
ATOM 675 O O . ILE A 1 91 ? 32.632 -6.830 49.177 1.00 29.00 88 ILE A O 1
ATOM 680 N N . GLY A 1 92 ? 32.880 -5.041 50.517 1.00 25.70 89 GLY A N 1
ATOM 681 C CA . GLY A 1 92 ? 32.092 -4.154 49.665 1.00 25.87 89 GLY A CA 1
ATOM 682 C C . GLY A 1 92 ? 30.639 -3.999 50.088 1.00 24.85 89 GLY A C 1
ATOM 683 O O . GLY A 1 92 ? 29.944 -3.115 49.584 1.00 24.81 89 GLY A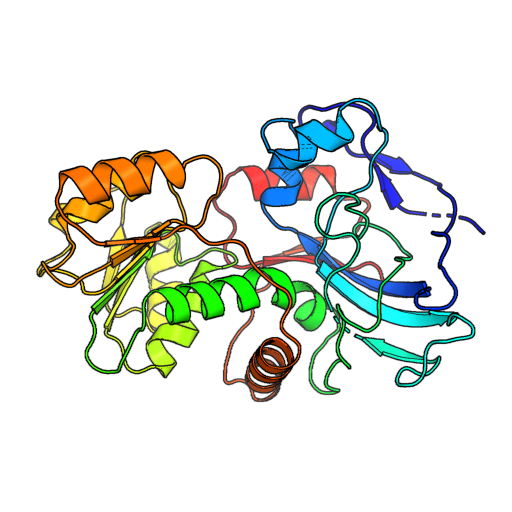 O 1
ATOM 684 N N . ASP A 1 93 ? 30.174 -4.844 51.007 1.00 24.34 90 ASP A N 1
ATOM 685 C CA . ASP A 1 93 ? 28.795 -4.758 51.495 1.00 23.84 90 ASP A CA 1
ATOM 686 C C . ASP A 1 93 ? 28.568 -3.436 52.221 1.00 22.16 90 ASP A C 1
ATOM 687 O O . ASP A 1 93 ? 29.419 -2.988 52.981 1.00 20.99 90 ASP A O 1
ATOM 692 N N . LYS A 1 94 ? 27.422 -2.814 51.968 1.00 22.65 91 LYS A N 1
ATOM 693 C CA . LYS A 1 94 ? 27.018 -1.615 52.687 1.00 21.46 91 LYS A CA 1
ATOM 694 C C . LYS A 1 94 ? 26.270 -2.055 53.940 1.00 20.69 91 LYS A C 1
ATOM 695 O O . LYS A 1 94 ? 25.308 -2.822 53.857 1.00 21.43 91 LYS A O 1
ATOM 701 N N . VAL A 1 95 ? 26.724 -1.579 55.098 1.00 19.48 92 VAL A N 1
ATOM 702 C CA . VAL A 1 95 ? 26.201 -2.052 56.379 1.00 19.17 92 VAL A CA 1
ATOM 703 C C . VAL A 1 95 ? 25.870 -0.929 57.352 1.00 18.13 92 VAL A C 1
ATOM 704 O O . VAL A 1 95 ? 26.334 0.202 57.211 1.00 17.34 92 VAL A O 1
ATOM 716 N N . GLY A 1 97 ? 24.793 -0.433 61.790 1.00 16.44 94 GLY A N 1
ATOM 717 C CA . GLY A 1 97 ? 24.684 -1.068 63.081 1.00 16.67 94 GLY A CA 1
ATOM 718 C C . GLY A 1 97 ? 25.366 -0.330 64.205 1.00 15.78 94 GLY A C 1
ATOM 719 O O . GLY A 1 97 ? 25.495 0.901 64.174 1.00 14.92 94 GLY A O 1
ATOM 720 N N . ILE A 1 98 ? 25.787 -1.111 65.200 1.00 16.34 95 ILE A N 1
ATOM 721 C CA . ILE A 1 98 ? 26.375 -0.609 66.433 1.00 15.96 95 ILE A CA 1
ATOM 722 C C . ILE A 1 98 ? 27.772 -1.188 66.557 1.00 16.46 95 ILE A C 1
ATOM 723 O O . ILE A 1 98 ? 27.972 -2.374 66.305 1.00 17.98 95 ILE A O 1
ATOM 728 N N . ALA A 1 99 ? 28.730 -0.369 66.968 1.00 15.84 96 ALA A N 1
ATOM 729 C CA . ALA A 1 99 ? 30.098 -0.838 67.156 1.00 16.78 96 ALA A CA 1
ATOM 730 C C . ALA A 1 99 ? 30.633 -0.441 68.532 1.00 16.99 96 ALA A C 1
ATOM 731 O O . ALA A 1 99 ? 30.423 0.678 68.998 1.00 16.24 96 ALA A O 1
ATOM 733 N N . GLY A 1 100 ? 31.317 -1.376 69.181 1.00 18.56 97 GLY A N 1
ATOM 734 C CA . GLY A 1 100 ? 31.994 -1.107 70.442 1.00 19.30 97 GLY A CA 1
ATOM 735 C C . GLY A 1 100 ? 31.086 -0.885 71.633 1.00 19.26 97 GLY A C 1
ATOM 736 O O . GLY A 1 100 ? 31.514 -0.315 72.631 1.00 19.43 97 GLY A O 1
ATOM 737 N N . PHE A 1 101 ? 29.841 -1.342 71.545 1.00 19.54 98 PHE A N 1
ATOM 738 C CA . PHE A 1 101 ? 28.878 -1.099 72.611 1.00 20.11 98 PHE A CA 1
ATOM 739 C C . PHE A 1 101 ? 29.004 -2.166 73.682 1.00 22.46 98 PHE A C 1
ATOM 740 O O . PHE A 1 101 ? 29.006 -3.350 73.360 1.00 23.71 98 PHE A O 1
ATOM 748 N N . PRO A 1 102 ? 29.109 -1.752 74.961 1.00 23.46 99 PRO A N 1
ATOM 749 C CA . PRO A 1 102 ? 29.177 -0.369 75.458 1.00 22.40 99 PRO A CA 1
ATOM 750 C C . PRO A 1 102 ? 30.584 0.154 75.796 1.00 22.89 99 PRO A C 1
ATOM 751 O O . PRO A 1 102 ? 30.794 1.368 75.821 1.00 21.71 99 PRO A O 1
ATOM 755 N N . ASP A 1 103 ? 31.533 -0.741 76.050 1.00 24.94 100 ASP A N 1
ATOM 756 C CA . ASP A 1 103 ? 32.791 -0.354 76.712 1.00 26.41 100 ASP A CA 1
ATOM 757 C C . ASP A 1 103 ? 33.880 0.233 75.801 1.00 25.67 100 ASP A C 1
ATOM 758 O O . ASP A 1 103 ? 34.889 0.730 76.301 1.00 26.45 100 ASP A O 1
ATOM 763 N N . HIS A 1 104 ? 33.680 0.196 74.482 1.00 24.37 101 HIS A N 1
ATOM 764 C CA . HIS A 1 104 ? 34.682 0.704 73.544 1.00 23.98 101 HIS A CA 1
ATOM 765 C C . HIS A 1 104 ? 34.074 1.618 72.482 1.00 21.50 101 HIS A C 1
ATOM 766 O O . HIS A 1 104 ? 34.170 1.329 71.291 1.00 21.16 101 HIS A O 1
ATOM 773 N N . PRO A 1 105 ? 33.455 2.737 72.905 1.00 20.17 102 PRO A N 1
ATOM 774 C CA . PRO A 1 105 ? 32.837 3.648 71.928 1.00 18.32 102 PRO A CA 1
ATOM 775 C C . PRO A 1 105 ? 33.885 4.189 70.960 1.00 18.11 102 PRO A C 1
ATOM 776 O O . PRO A 1 105 ? 35.006 4.481 71.376 1.00 19.01 102 PRO A O 1
ATOM 780 N N . CYS A 1 106 ? 33.525 4.304 69.683 1.00 17.14 103 CYS A N 1
ATOM 781 C CA . CYS A 1 106 ? 34.533 4.402 68.624 1.00 17.51 103 CYS A CA 1
ATOM 782 C C . CYS A 1 106 ? 34.068 4.918 67.258 1.00 16.03 103 CYS A C 1
ATOM 783 O O . CYS A 1 106 ? 34.858 4.926 66.320 1.00 16.80 103 CYS A O 1
ATOM 786 N N . CYS A 1 107 ? 32.819 5.354 67.130 1.00 14.33 104 CYS A N 1
ATOM 787 C CA . CYS A 1 107 ? 32.238 5.600 65.813 1.00 13.41 104 CYS A CA 1
ATOM 788 C C . CYS A 1 107 ? 32.463 7.009 65.238 1.00 13.20 104 CYS A C 1
ATOM 789 O O . CYS A 1 107 ? 32.308 7.199 64.029 1.00 13.06 104 CYS A O 1
ATOM 792 N N . TYR A 1 108 ? 32.810 7.992 66.076 1.00 12.98 105 TYR A N 1
ATOM 793 C CA . TYR A 1 108 ? 33.239 9.304 65.569 1.00 13.11 105 TYR A CA 1
ATOM 794 C C . TYR A 1 108 ? 34.620 9.110 64.938 1.00 14.22 105 TYR A C 1
ATOM 795 O O . TYR A 1 108 ? 35.634 9.528 65.507 1.00 14.97 105 TYR A O 1
ATOM 804 N N . ALA A 1 109 ? 34.658 8.468 63.771 1.00 14.42 106 ALA A N 1
ATOM 805 C CA . ALA A 1 109 ? 35.924 8.032 63.171 1.00 15.73 106 ALA A CA 1
ATOM 806 C C . ALA A 1 109 ? 35.725 7.504 61.753 1.00 16.23 106 ALA A C 1
ATOM 807 O O . ALA A 1 109 ? 34.616 7.180 61.348 1.00 16.16 106 ALA A O 1
ATOM 809 N N . GLU A 1 110 ? 36.811 7.422 61.003 1.00 17.86 107 GLU A N 1
ATOM 810 C CA . GLU A 1 110 ? 36.765 7.005 59.606 1.00 18.70 107 GLU A CA 1
ATOM 811 C C . GLU A 1 110 ? 36.652 5.485 59.436 1.00 18.56 107 GLU A C 1
ATOM 812 O O . GLU A 1 110 ? 36.195 5.010 58.398 1.00 18.87 107 GLU A O 1
ATOM 818 N N . TYR A 1 111 ? 37.089 4.730 60.443 1.00 18.35 108 TYR A N 1
ATOM 819 C CA . TYR A 1 111 ? 37.005 3.267 60.426 1.00 18.67 108 TYR A CA 1
ATOM 820 C C . TYR A 1 111 ? 36.560 2.738 61.782 1.00 17.88 108 TYR A C 1
ATOM 821 O O . TYR A 1 111 ? 36.969 3.257 62.826 1.00 17.89 108 TYR A O 1
ATOM 830 N N . VAL A 1 112 ? 35.724 1.704 61.762 1.00 17.55 109 VAL A N 1
ATOM 831 C CA . VAL A 1 112 ? 35.343 1.000 62.982 1.00 17.23 109 VAL A CA 1
ATOM 832 C C . VAL A 1 112 ? 35.493 -0.506 62.814 1.00 18.47 109 VAL A C 1
ATOM 833 O O . VAL A 1 112 ? 35.461 -1.030 61.701 1.00 18.64 109 VAL A O 1
ATOM 837 N N . CYS A 1 113 ? 35.678 -1.181 63.942 1.00 19.29 110 CYS A N 1
ATOM 838 C CA . CYS A 1 113 ? 35.675 -2.635 64.002 1.00 21.02 110 CYS A CA 1
ATOM 839 C C . CYS A 1 113 ? 34.297 -3.060 64.487 1.00 20.41 110 CYS A C 1
ATOM 840 O O . CYS A 1 113 ? 33.756 -2.459 65.413 1.00 19.50 110 CYS A O 1
ATOM 843 N N . ALA A 1 114 ? 33.726 -4.085 63.861 1.00 21.33 111 ALA A N 1
ATOM 844 C CA . ALA A 1 114 ? 32.402 -4.571 64.249 1.00 21.20 111 ALA A CA 1
ATOM 845 C C . ALA A 1 114 ? 32.248 -6.079 64.058 1.00 23.18 111 ALA A C 1
ATOM 846 O O . ALA A 1 114 ? 32.913 -6.694 63.218 1.00 24.27 111 ALA A O 1
ATOM 848 N N . SER A 1 115 ? 31.361 -6.657 64.861 1.00 23.80 112 SER A N 1
ATOM 849 C CA . SER A 1 115 ? 30.997 -8.058 64.757 1.00 25.85 112 SER A CA 1
ATOM 850 C C . SER A 1 115 ? 29.827 -8.172 63.787 1.00 25.68 112 SER A C 1
ATOM 851 O O . SER A 1 115 ? 29.007 -7.261 63.703 1.00 24.60 112 SER A O 1
ATOM 854 N N . PRO A 1 116 ? 29.736 -9.284 63.043 1.00 27.62 113 PRO A N 1
ATOM 855 C CA . PRO A 1 116 ? 28.556 -9.475 62.188 1.00 27.95 113 PRO A CA 1
ATOM 856 C C . PRO A 1 116 ? 27.237 -9.576 62.960 1.00 28.23 113 PRO A C 1
ATOM 857 O O . PRO A 1 116 ? 26.165 -9.449 62.363 1.00 28.40 113 PRO A O 1
ATOM 861 N N . ASP A 1 117 ? 27.320 -9.810 64.270 1.00 28.82 114 ASP A N 1
ATOM 862 C CA . ASP A 1 117 ? 26.142 -9.922 65.127 1.00 29.14 114 ASP A CA 1
ATOM 863 C C . ASP A 1 117 ? 25.542 -8.563 65.467 1.00 26.29 114 ASP A C 1
ATOM 864 O O . ASP A 1 117 ? 24.384 -8.493 65.866 1.00 26.44 114 ASP A O 1
ATOM 869 N N . THR A 1 118 ? 26.319 -7.489 65.313 1.00 23.78 115 THR A N 1
ATOM 870 C CA . THR A 1 118 ? 25.831 -6.137 65.629 1.00 21.43 115 THR A CA 1
ATOM 871 C C . THR A 1 118 ? 25.708 -5.224 64.394 1.00 19.74 115 THR A C 1
ATOM 872 O O . THR A 1 118 ? 25.755 -4.000 64.516 1.00 17.76 115 THR A O 1
ATOM 876 N N . ILE A 1 119 ? 25.534 -5.825 63.218 1.00 20.33 116 ILE A N 1
ATOM 877 C CA . ILE A 1 119 ? 25.248 -5.070 61.993 1.00 19.55 116 ILE A CA 1
ATOM 878 C C . ILE A 1 119 ? 24.173 -5.761 61.164 1.00 20.50 116 ILE A C 1
ATOM 879 O O . ILE A 1 119 ? 23.862 -6.925 61.394 1.00 21.84 116 ILE A O 1
ATOM 884 N N . ILE A 1 120 ? 23.602 -5.022 60.217 1.00 19.93 117 ILE A N 1
ATOM 885 C CA . ILE A 1 120 ? 22.802 -5.612 59.140 1.00 21.51 117 ILE A CA 1
ATOM 886 C C . ILE A 1 120 ? 23.189 -4.975 57.799 1.00 21.34 117 ILE A C 1
ATOM 887 O O . ILE A 1 120 ? 23.896 -3.967 57.766 1.00 19.94 117 ILE A O 1
ATOM 892 N N . GLN A 1 121 ? 22.735 -5.575 56.702 1.00 23.29 118 GLN A N 1
ATOM 893 C CA . GLN A 1 121 ? 22.897 -4.982 55.373 1.00 23.81 118 GLN A CA 1
ATOM 894 C C . GLN A 1 121 ? 22.033 -3.731 55.320 1.00 23.20 118 GLN A C 1
ATOM 895 O O . GLN A 1 121 ? 20.855 -3.788 55.667 1.00 23.74 118 GLN A O 1
ATOM 901 N N . LYS A 1 122 ? 22.614 -2.601 54.919 1.00 22.50 119 LYS A N 1
ATOM 902 C CA . LYS A 1 122 ? 21.827 -1.397 54.648 1.00 22.34 119 LYS A CA 1
ATOM 903 C C . LYS A 1 122 ? 20.952 -1.644 53.420 1.00 25.01 119 LYS A C 1
ATOM 904 O O . LYS A 1 122 ? 21.440 -2.095 52.388 1.00 26.30 119 LYS A O 1
ATOM 910 N N . LEU A 1 123 ? 19.662 -1.352 53.538 1.00 26.38 120 LEU A N 1
ATOM 911 C CA . LEU A 1 123 ? 18.763 -1.393 52.386 1.00 29.35 120 LEU A CA 1
ATOM 912 C C . LEU A 1 123 ? 19.179 -0.325 51.371 1.00 30.03 120 LEU A C 1
ATOM 913 O O . LEU A 1 123 ? 19.665 0.737 51.752 1.00 28.55 120 LEU A O 1
ATOM 918 N N . GLU A 1 124 ? 19.009 -0.617 50.086 1.00 32.83 121 GLU A N 1
ATOM 919 C CA . GLU A 1 124 ? 19.456 0.296 49.024 1.00 34.30 121 GLU A CA 1
ATOM 920 C C . GLU A 1 124 ? 18.790 1.674 49.122 1.00 34.17 121 GLU A C 1
ATOM 921 O O . GLU A 1 124 ? 19.451 2.701 48.943 1.00 33.70 121 GLU A O 1
ATOM 927 N N . LYS A 1 125 ? 17.494 1.690 49.426 1.00 34.86 122 LYS A N 1
ATOM 928 C CA . LYS A 1 125 ? 16.727 2.941 49.484 1.00 35.17 122 LYS A CA 1
ATOM 929 C C . LYS A 1 125 ? 17.146 3.859 50.637 1.00 31.92 122 LYS A C 1
ATOM 930 O O . LYS A 1 125 ? 16.908 5.064 50.576 1.00 32.45 122 LYS A O 1
ATOM 936 N N . LEU A 1 126 ? 17.750 3.290 51.679 1.00 28.91 123 LEU A N 1
ATOM 937 C CA . LEU A 1 126 ? 18.258 4.066 52.811 1.00 26.10 123 LEU A CA 1
ATOM 938 C C . LEU A 1 126 ? 19.541 4.804 52.443 1.00 25.08 123 LEU A C 1
ATOM 939 O O . LEU A 1 126 ? 20.454 4.209 51.876 1.00 25.38 123 LEU A O 1
ATOM 944 N N . SER A 1 127 ? 19.625 6.089 52.776 1.00 23.96 124 SER A N 1
ATOM 945 C CA . SER A 1 127 ? 20.898 6.794 52.693 1.00 22.88 124 SER A CA 1
ATOM 946 C C . SER A 1 127 ? 21.775 6.340 53.858 1.00 20.37 124 SER A C 1
ATOM 947 O O . SER A 1 127 ? 21.274 5.799 54.844 1.00 19.36 124 SER A O 1
ATOM 950 N N . PHE A 1 128 ? 23.079 6.552 53.736 1.00 19.56 125 PHE A N 1
ATOM 951 C CA . PHE A 1 128 ? 24.013 6.250 54.817 1.00 17.70 125 PHE A CA 1
ATOM 952 C C . PHE A 1 128 ? 23.720 7.079 56.077 1.00 16.29 125 PHE A C 1
ATOM 953 O O . PHE A 1 128 ? 23.778 6.559 57.190 1.00 15.00 125 PHE A O 1
ATOM 961 N N . LEU A 1 129 ? 23.404 8.360 55.893 1.00 16.75 126 LEU A N 1
ATOM 962 C CA . LEU A 1 129 ? 23.027 9.240 57.000 1.00 15.68 126 LEU A CA 1
ATOM 963 C C . LEU A 1 129 ? 21.788 8.730 57.743 1.00 15.44 126 LEU A C 1
ATOM 964 O O . LEU A 1 129 ? 21.749 8.737 58.980 1.00 14.42 126 LEU A O 1
ATOM 969 N N . GLN A 1 130 ? 20.775 8.300 56.995 1.00 16.60 127 GLN A N 1
ATOM 970 C CA . GLN A 1 130 ? 19.589 7.701 57.606 1.00 16.74 127 GLN A CA 1
ATOM 971 C C . GLN A 1 130 ? 19.939 6.409 58.350 1.00 15.64 127 GLN A C 1
ATOM 972 O O . GLN A 1 130 ? 19.468 6.182 59.463 1.00 14.63 127 GLN A O 1
ATOM 978 N N . ALA A 1 131 ? 20.770 5.575 57.731 1.00 15.85 128 ALA A N 1
ATOM 979 C CA . ALA A 1 131 ? 21.145 4.290 58.318 1.00 15.62 128 ALA A CA 1
ATOM 980 C C . ALA A 1 131 ? 21.905 4.437 59.641 1.00 14.25 128 ALA A C 1
ATOM 981 O O . ALA A 1 131 ? 21.732 3.621 60.539 1.00 14.15 128 ALA A O 1
ATOM 983 N N . ALA A 1 132 ? 22.748 5.463 59.753 1.00 13.75 129 ALA A N 1
ATOM 984 C CA . ALA A 1 132 ? 23.548 5.680 60.963 1.00 12.77 129 ALA A CA 1
ATOM 985 C C . ALA A 1 132 ? 22.732 6.342 62.067 1.00 12.39 129 ALA A C 1
ATOM 986 O O . ALA A 1 132 ? 23.084 6.257 63.232 1.00 11.76 129 ALA A O 1
ATOM 988 N N . SER A 1 133 ? 21.644 7.005 61.695 1.00 13.47 130 SER A N 1
ATOM 989 C CA . SER A 1 133 ? 20.797 7.713 62.654 1.00 13.50 130 SER A CA 1
ATOM 990 C C . SER A 1 133 ? 19.765 6.811 63.326 1.00 14.09 130 SER A C 1
ATOM 991 O O . SER A 1 133 ? 19.163 7.192 64.329 1.00 14.18 130 SER A O 1
ATOM 994 N N . LEU A 1 134 ? 19.583 5.614 62.786 1.00 14.98 131 LEU A N 1
ATOM 995 C CA . LEU A 1 134 ? 18.482 4.739 63.180 1.00 16.26 131 LEU A CA 1
ATOM 996 C C . LEU A 1 134 ? 18.742 3.771 64.353 1.00 16.28 131 LEU A C 1
ATOM 997 O O . LEU A 1 134 ? 17.878 3.636 65.214 1.00 17.46 131 LEU A O 1
ATOM 1002 N N . PRO A 1 135 ? 19.902 3.080 64.387 1.00 15.80 132 PRO A N 1
ATOM 1003 C CA . PRO A 1 135 ? 20.043 1.935 65.299 1.00 16.16 132 PRO A CA 1
ATOM 1004 C C . PRO A 1 135 ? 19.718 2.173 66.782 1.00 16.00 132 PRO A C 1
ATOM 1005 O O . PRO A 1 135 ? 18.815 1.525 67.307 1.00 17.23 132 PRO A O 1
ATOM 1009 N N . THR A 1 136 ? 20.420 3.087 67.450 1.00 14.73 133 THR A N 1
ATOM 1010 C CA . THR A 1 136 ? 20.180 3.300 68.879 1.00 14.68 133 THR A CA 1
ATOM 1011 C C . THR A 1 136 ? 18.775 3.854 69.135 1.00 14.81 133 THR A C 1
ATOM 1012 O O . THR A 1 136 ? 18.004 3.258 69.887 1.00 15.62 133 THR A O 1
ATOM 1016 N N . ALA A 1 137 ? 18.450 4.977 68.497 1.00 13.97 134 ALA A N 1
ATOM 1017 C CA . ALA A 1 137 ? 17.164 5.658 68.718 1.00 14.46 134 ALA A CA 1
ATOM 1018 C C . ALA A 1 137 ? 15.984 4.762 68.387 1.00 15.64 134 ALA A C 1
ATOM 1019 O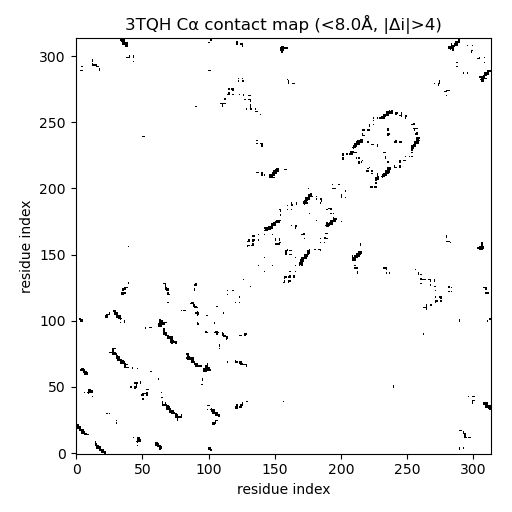 O . ALA A 1 137 ? 15.042 4.654 69.169 1.00 16.85 134 ALA A O 1
ATOM 1021 N N . GLY A 1 138 ? 16.051 4.112 67.231 1.00 10.83 135 GLY A N 1
ATOM 1022 C CA . GLY A 1 138 ? 14.974 3.250 66.759 1.00 10.87 135 GLY A CA 1
ATOM 1023 C C . GLY A 1 138 ? 14.780 1.997 67.585 1.00 10.87 135 GLY A C 1
ATOM 1024 O O . GLY A 1 138 ? 13.647 1.636 67.915 1.00 10.78 135 GLY A O 1
ATOM 1025 N N . LEU A 1 139 ? 15.876 1.315 67.902 1.00 11.23 136 LEU A N 1
ATOM 1026 C CA . LEU A 1 139 ? 15.790 0.089 68.690 1.00 11.38 136 LEU A CA 1
ATOM 1027 C C . LEU A 1 139 ? 15.290 0.399 70.092 1.00 10.80 136 LEU A C 1
ATOM 1028 O O . LEU A 1 139 ? 14.560 -0.399 70.677 1.00 11.47 136 LEU A O 1
ATOM 1033 N N . THR A 1 140 ? 15.670 1.555 70.631 1.00 9.98 137 THR A N 1
ATOM 1034 C CA . THR A 1 140 ? 15.208 1.950 71.954 1.00 9.49 137 THR A CA 1
ATOM 1035 C C . THR A 1 140 ? 13.708 2.252 71.938 1.00 9.12 137 THR A C 1
ATOM 1036 O O . THR A 1 140 ? 12.953 1.739 72.766 1.00 9.27 137 THR A O 1
ATOM 1040 N N . ALA A 1 141 ? 13.276 3.072 70.988 1.00 9.07 138 ALA A N 1
ATOM 1041 C CA . ALA A 1 141 ? 11.859 3.387 70.842 1.00 8.81 138 ALA A CA 1
ATOM 1042 C C . ALA A 1 141 ? 11.031 2.105 70.796 1.00 9.51 138 ALA A C 1
ATOM 1043 O O . ALA A 1 141 ? 10.080 1.953 71.553 1.00 9.81 138 ALA A O 1
ATOM 1045 N N . LEU A 1 142 ? 11.419 1.170 69.933 1.00 10.23 139 LEU A N 1
ATOM 1046 C CA . LEU A 1 142 ? 10.648 -0.057 69.724 1.00 11.31 139 LEU A CA 1
ATOM 1047 C C . LEU A 1 142 ? 10.615 -0.942 70.968 1.00 11.75 139 LEU A C 1
ATOM 1048 O O . LEU A 1 142 ? 9.555 -1.407 71.390 1.00 12.01 139 LEU A O 1
ATOM 1053 N N . GLN A 1 143 ? 11.783 -1.167 71.556 1.00 11.94 140 GLN A N 1
ATOM 1054 C CA . GLN A 1 143 ? 11.899 -2.042 72.716 1.00 12.55 140 GLN A CA 1
ATOM 1055 C C . GLN A 1 143 ? 11.233 -1.461 73.963 1.00 12.16 140 GLN A C 1
ATOM 1056 O O . GLN A 1 143 ? 10.769 -2.209 74.819 1.00 12.84 140 GLN A O 1
ATOM 1062 N N . ALA A 1 144 ? 11.153 -0.134 74.045 1.00 11.41 141 ALA A N 1
ATOM 1063 C CA . ALA A 1 144 ? 10.414 0.522 75.121 1.00 11.31 141 ALA A CA 1
ATOM 1064 C C . ALA A 1 144 ? 8.917 0.280 74.956 1.00 12.03 141 ALA A C 1
ATOM 1065 O O . ALA A 1 144 ? 8.231 -0.095 75.911 1.00 12.77 141 ALA A O 1
ATOM 1067 N N . LEU A 1 145 ? 8.415 0.476 73.741 1.00 12.19 142 LEU A N 1
ATOM 1068 C CA . LEU A 1 145 ? 7.007 0.219 73.453 1.00 12.99 142 LEU A CA 1
ATOM 1069 C C . LEU A 1 145 ? 6.641 -1.246 73.692 1.00 14.09 142 LEU A C 1
ATOM 1070 O O . LEU A 1 145 ? 5.557 -1.526 74.209 1.00 14.69 142 LEU A O 1
ATOM 1075 N N . ASN A 1 146 ? 7.544 -2.166 73.328 1.00 14.63 143 ASN A N 1
ATOM 1076 C CA . ASN A 1 146 ? 7.350 -3.608 73.570 1.00 15.93 143 ASN A CA 1
ATOM 1077 C C . ASN A 1 146 ? 7.373 -3.967 75.057 1.00 15.98 143 ASN A C 1
ATOM 1078 O O . ASN A 1 146 ? 6.570 -4.768 75.513 1.00 16.71 143 ASN A O 1
ATOM 1083 N N . GLN A 1 147 ? 8.303 -3.393 75.810 1.00 15.40 144 GLN A N 1
ATOM 1084 C CA . GLN A 1 147 ? 8.334 -3.602 77.264 1.00 15.92 144 GLN A CA 1
ATOM 1085 C C . GLN A 1 147 ? 7.006 -3.164 77.918 1.00 16.32 144 GLN A C 1
ATOM 1086 O O . GLN A 1 147 ? 6.512 -3.820 78.840 1.00 17.13 144 GLN A O 1
ATOM 1092 N N . ALA A 1 148 ? 6.431 -2.069 77.418 1.00 15.98 145 ALA A N 1
ATOM 1093 C CA . ALA A 1 148 ? 5.126 -1.575 77.880 1.00 16.76 145 ALA A CA 1
ATOM 1094 C C . ALA A 1 148 ? 3.929 -2.373 77.343 1.00 18.64 145 ALA A C 1
ATOM 1095 O O . ALA A 1 148 ? 2.793 -2.105 77.737 1.00 19.51 145 ALA A O 1
ATOM 1097 N N . GLU A 1 149 ? 4.173 -3.332 76.449 1.00 19.86 146 GLU A N 1
ATOM 1098 C CA . GLU A 1 149 ? 3.111 -4.153 75.865 1.00 22.11 146 GLU A CA 1
ATOM 1099 C C . GLU A 1 149 ? 1.943 -3.304 75.349 1.00 22.07 146 GLU A C 1
ATOM 1100 O O . GLU A 1 149 ? 0.775 -3.572 75.625 1.00 23.44 146 GLU A O 1
ATOM 1106 N N . VAL A 1 150 ? 2.285 -2.277 74.589 1.00 20.96 147 VAL A N 1
ATOM 1107 C CA . VAL A 1 150 ? 1.306 -1.392 73.982 1.00 21.18 147 VAL A CA 1
ATOM 1108 C C . VAL A 1 150 ? 0.440 -2.115 72.934 1.00 22.64 147 VAL A C 1
ATOM 1109 O O . VAL A 1 150 ? 0.963 -2.766 72.030 1.00 23.06 147 VAL A O 1
ATOM 1113 N N . LYS A 1 151 ? -0.882 -2.006 73.082 1.00 23.62 148 LYS A N 1
ATOM 1114 C CA . LYS A 1 151 ? -1.852 -2.562 72.124 1.00 25.30 148 LYS A CA 1
ATOM 1115 C C . LYS A 1 151 ? -2.744 -1.443 71.592 1.00 24.79 148 LYS A C 1
ATOM 1116 O O . LYS A 1 151 ? -2.753 -0.348 72.147 1.00 23.97 148 LYS A O 1
ATOM 1122 N N . GLN A 1 152 ? -3.514 -1.723 70.542 1.00 25.44 149 GLN A N 1
ATOM 1123 C CA . GLN A 1 152 ? -4.496 -0.759 70.042 1.00 25.67 149 GLN A CA 1
ATOM 1124 C C . GLN A 1 152 ? -5.527 -0.429 71.125 1.00 25.88 149 GLN A C 1
ATOM 1125 O O . GLN A 1 152 ? -6.009 -1.320 71.821 1.00 26.75 149 GLN A O 1
ATOM 1131 N N . GLY A 1 153 ? -5.861 0.853 71.246 1.00 25.06 150 GLY A N 1
ATOM 1132 C CA . GLY A 1 153 ? -6.783 1.335 72.277 1.00 25.65 150 GLY A CA 1
ATOM 1133 C C . GLY A 1 153 ? -6.085 1.976 73.469 1.00 23.63 150 GLY A C 1
ATOM 1134 O O . GLY A 1 153 ? -6.656 2.841 74.127 1.00 24.04 150 GLY A O 1
ATOM 1135 N N . ASP A 1 154 ? -4.852 1.555 73.745 1.00 21.77 151 ASP A N 1
ATOM 1136 C CA . ASP A 1 154 ? -4.099 2.029 74.905 1.00 20.16 151 ASP A CA 1
ATOM 1137 C C . ASP A 1 154 ? -3.738 3.504 74.780 1.00 18.66 151 ASP A C 1
ATOM 1138 O O . ASP A 1 154 ? -3.485 4.005 73.679 1.00 18.27 151 ASP A O 1
ATOM 1143 N N . VAL A 1 155 ? -3.717 4.192 75.916 1.00 17.87 152 VAL A N 1
ATOM 1144 C CA . VAL A 1 155 ? -3.225 5.559 75.971 1.00 16.44 152 VAL A CA 1
ATOM 1145 C C . VAL A 1 155 ? -1.771 5.508 76.395 1.00 14.70 152 VAL A C 1
ATOM 1146 O O . VAL A 1 155 ? -1.430 4.847 77.378 1.00 14.55 152 VAL A O 1
ATOM 1150 N N . VAL A 1 156 ? -0.921 6.214 75.657 1.00 13.47 153 VAL A N 1
ATOM 1151 C CA . VAL A 1 156 ? 0.510 6.194 75.906 1.00 12.21 153 VAL A CA 1
ATOM 1152 C C . VAL A 1 156 ? 1.065 7.613 76.003 1.00 11.51 153 VAL A C 1
ATOM 1153 O O . VAL A 1 156 ? 0.857 8.430 75.111 1.00 11.77 153 VAL A O 1
ATOM 1157 N N . LEU A 1 157 ? 1.758 7.885 77.105 1.00 10.79 154 LEU A N 1
ATOM 1158 C CA . LEU A 1 157 ? 2.433 9.148 77.334 1.00 10.26 154 LEU A CA 1
ATOM 1159 C C . LEU A 1 157 ? 3.921 8.950 77.049 1.00 9.30 154 LEU A C 1
ATOM 1160 O O . LEU A 1 157 ? 4.570 8.163 77.729 1.00 9.09 154 LEU A O 1
ATOM 1165 N N . ILE A 1 158 ? 4.441 9.660 76.047 1.00 8.83 155 ILE A N 1
ATOM 1166 C CA . ILE A 1 158 ? 5.854 9.622 75.684 1.00 8.20 155 ILE A CA 1
ATOM 1167 C C . ILE A 1 158 ? 6.475 10.979 76.011 1.00 8.40 155 ILE A C 1
ATOM 1168 O O . ILE A 1 158 ? 6.203 11.970 75.339 1.00 8.61 155 ILE A O 1
ATOM 1173 N N . HIS A 1 159 ? 7.289 11.028 77.060 1.00 8.40 156 HIS A N 1
ATOM 1174 C CA . HIS A 1 159 ? 8.005 12.249 77.405 1.00 8.71 156 HIS A CA 1
ATOM 1175 C C . HIS A 1 159 ? 9.093 12.532 76.375 1.00 8.51 156 HIS A C 1
ATOM 1176 O O . HIS A 1 159 ? 9.644 11.611 75.775 1.00 7.98 156 HIS A O 1
ATOM 1183 N N . ALA A 1 160 ? 9.410 13.810 76.188 1.00 8.81 157 ALA A N 1
ATOM 1184 C CA . ALA A 1 160 ? 10.497 14.207 75.301 1.00 8.87 157 ALA A CA 1
ATOM 1185 C C . ALA A 1 160 ? 10.258 13.698 73.886 1.00 8.54 157 ALA A C 1
ATOM 1186 O O . ALA A 1 160 ? 11.147 13.116 73.271 1.00 8.21 157 ALA A O 1
ATOM 1188 N N . GLY A 1 161 ? 9.051 13.940 73.379 1.00 8.93 158 GLY A N 1
ATOM 1189 C CA . GLY A 1 161 ? 8.615 13.384 72.103 1.00 8.94 158 GLY A CA 1
ATOM 1190 C C . GLY A 1 161 ? 9.351 13.882 70.875 1.00 9.19 158 GLY A C 1
ATOM 1191 O O . GLY A 1 161 ? 9.371 13.197 69.861 1.00 9.47 158 GLY A O 1
ATOM 1192 N N . ALA A 1 162 ? 9.955 15.064 70.957 1.00 9.74 159 ALA A N 1
ATOM 1193 C CA . ALA A 1 162 ? 10.585 15.695 69.792 1.00 10.31 159 ALA A CA 1
ATOM 1194 C C . ALA A 1 162 ? 12.027 15.241 69.557 1.00 10.08 159 ALA A C 1
ATOM 1195 O O . ALA A 1 162 ? 12.613 15.561 68.527 1.00 10.09 159 ALA A O 1
ATOM 1197 N N . GLY A 1 163 ? 12.586 14.490 70.502 1.00 9.85 160 GLY A N 1
ATOM 1198 C CA . GLY A 1 163 ? 14.000 14.112 70.453 1.00 10.18 160 GLY A CA 1
ATOM 1199 C C . GLY A 1 163 ? 14.306 12.856 69.661 1.00 9.97 160 GLY A C 1
ATOM 1200 O O . GLY A 1 163 ? 13.463 12.342 68.924 1.00 9.85 160 GLY A O 1
ATOM 1201 N N . GLY A 1 164 ? 15.525 12.359 69.841 1.00 10.26 161 GLY A N 1
ATOM 1202 C CA . GLY A 1 164 ? 16.021 11.206 69.105 1.00 10.46 161 GLY A CA 1
ATOM 1203 C C .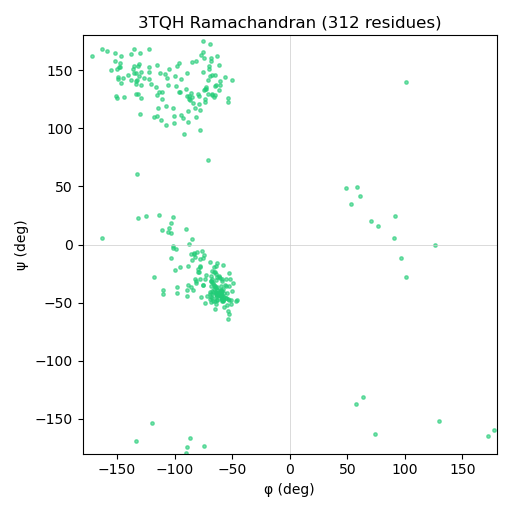 GLY A 1 164 ? 15.106 10.010 69.196 1.00 10.12 161 GLY A C 1
ATOM 1204 O O . GLY A 1 164 ? 14.541 9.577 68.189 1.00 10.12 161 GLY A O 1
ATOM 1205 N N . VAL A 1 165 ? 14.945 9.484 70.409 1.00 10.10 162 VAL A N 1
ATOM 1206 C CA . VAL A 1 165 ? 14.104 8.305 70.624 1.00 9.84 162 VAL A CA 1
ATOM 1207 C C . VAL A 1 165 ? 12.634 8.658 70.469 1.00 10.00 162 VAL A C 1
ATOM 1208 O O . VAL A 1 165 ? 11.889 7.932 69.823 1.00 10.29 162 VAL A O 1
ATOM 1212 N N . GLY A 1 166 ? 12.233 9.785 71.061 1.00 10.25 163 GLY A N 1
ATOM 1213 C CA . GLY A 1 166 ? 10.829 10.188 71.143 1.00 10.08 163 GLY A CA 1
ATOM 1214 C C . GLY A 1 166 ? 10.093 10.243 69.816 1.00 10.49 163 GLY A C 1
ATOM 1215 O O . GLY A 1 166 ? 9.025 9.641 69.671 1.00 11.02 163 GLY A O 1
ATOM 1216 N N . HIS A 1 167 ? 10.660 10.955 68.843 1.00 10.59 164 HIS A N 1
ATOM 1217 C CA . HIS A 1 167 ? 9.970 11.186 67.570 1.00 10.80 164 HIS A CA 1
ATOM 1218 C C . HIS A 1 167 ? 9.713 9.888 66.813 1.00 11.01 164 HIS A C 1
ATOM 1219 O O . HIS A 1 167 ? 8.737 9.792 66.057 1.00 11.82 164 HIS A O 1
ATOM 1226 N N . LEU A 1 168 ? 10.570 8.895 67.038 1.00 10.35 165 LEU A N 1
ATOM 1227 C CA . LEU A 1 168 ? 10.376 7.564 66.471 1.00 10.52 165 LEU A CA 1
ATOM 1228 C C . LEU A 1 168 ? 9.301 6.803 67.246 1.00 10.48 165 LEU A C 1
ATOM 1229 O O . LEU A 1 168 ? 8.419 6.181 66.641 1.00 10.93 165 LEU A O 1
ATOM 1234 N N . ALA A 1 169 ? 9.386 6.863 68.578 1.00 9.84 166 ALA A N 1
ATOM 1235 C CA . ALA A 1 169 ? 8.436 6.198 69.471 1.00 9.90 166 ALA A CA 1
ATOM 1236 C C . ALA A 1 169 ? 7.012 6.657 69.202 1.00 10.48 166 ALA A C 1
ATOM 1237 O O . ALA A 1 169 ? 6.094 5.845 69.121 1.00 11.39 166 ALA A O 1
ATOM 1239 N N . ILE A 1 170 ? 6.835 7.964 69.054 1.00 10.79 167 ILE A N 1
ATOM 1240 C CA . ILE A 1 170 ? 5.534 8.522 68.694 1.00 11.61 167 ILE A CA 1
ATOM 1241 C C . ILE A 1 170 ? 4.983 7.911 67.411 1.00 12.23 167 ILE A C 1
ATOM 1242 O O . ILE A 1 170 ? 3.810 7.548 67.344 1.00 13.30 167 ILE A O 1
ATOM 1247 N N . GLN A 1 171 ? 5.824 7.804 66.393 1.00 12.15 168 GLN A N 1
ATOM 1248 C CA . GLN A 1 171 ? 5.377 7.260 65.112 1.00 13.28 168 GLN A CA 1
ATOM 1249 C C . GLN A 1 171 ? 5.060 5.781 65.254 1.00 13.73 168 GLN A C 1
ATOM 1250 O O . GLN A 1 171 ? 4.036 5.314 64.761 1.00 14.82 168 GLN A O 1
ATOM 1256 N N . LEU A 1 172 ? 5.946 5.055 65.931 1.00 13.01 169 LEU A N 1
ATOM 1257 C CA . LEU A 1 172 ? 5.742 3.634 66.174 1.00 13.46 169 LEU A CA 1
ATOM 1258 C C . LEU A 1 172 ? 4.502 3.371 67.025 1.00 14.09 169 LEU A C 1
ATOM 1259 O O . LEU A 1 172 ? 3.759 2.431 66.749 1.00 15.36 169 LEU A O 1
ATOM 1264 N N . ALA A 1 173 ? 4.263 4.209 68.031 1.00 13.74 170 ALA A N 1
ATOM 1265 C CA . ALA A 1 173 ? 3.074 4.073 68.887 1.00 14.44 170 ALA A CA 1
ATOM 1266 C C . ALA A 1 173 ? 1.778 4.336 68.119 1.00 16.24 170 ALA A C 1
ATOM 1267 O O . ALA A 1 173 ? 0.773 3.676 68.359 1.00 17.36 170 ALA A O 1
ATOM 1269 N N . LYS A 1 174 ? 1.809 5.307 67.208 1.00 17.02 171 LYS A N 1
ATOM 1270 C CA . LYS A 1 174 ? 0.669 5.620 66.354 1.00 19.04 171 LYS A CA 1
ATOM 1271 C C . LYS A 1 174 ? 0.357 4.445 65.433 1.00 20.64 171 LYS A C 1
ATOM 1272 O O . LYS A 1 174 ? -0.813 4.080 65.252 1.00 22.15 171 LYS A O 1
ATOM 1278 N N . GLN A 1 175 ? 1.403 3.846 64.869 1.00 20.56 172 GLN A N 1
ATOM 1279 C CA . GLN A 1 175 ? 1.251 2.669 64.004 1.00 22.22 172 GLN A CA 1
ATOM 1280 C C . GLN A 1 175 ? 0.717 1.440 64.754 1.00 22.57 172 GLN A C 1
ATOM 1281 O O . GLN A 1 175 ? 0.136 0.555 64.136 1.00 24.07 172 GLN A O 1
ATOM 1287 N N . LYS A 1 176 ? 0.914 1.388 66.072 1.00 21.39 173 LYS A N 1
ATOM 1288 C CA . LYS A 1 176 ? 0.344 0.316 66.898 1.00 22.27 173 LYS A CA 1
ATOM 1289 C C . LYS A 1 176 ? -1.141 0.544 67.189 1.00 23.00 173 LYS A C 1
ATOM 1290 O O . LYS A 1 176 ? -1.818 -0.359 67.680 1.00 24.31 173 LYS A O 1
ATOM 1296 N N . GLY A 1 177 ? -1.639 1.746 66.904 1.00 22.33 174 GLY A N 1
ATOM 1297 C CA . GLY A 1 177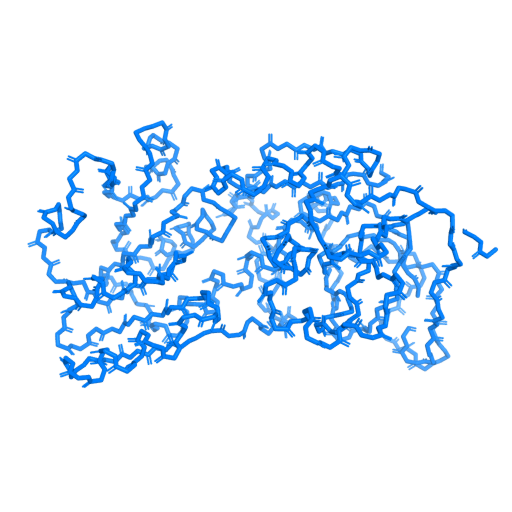 ? -3.049 2.074 67.107 1.00 23.25 174 GLY A CA 1
ATOM 1298 C C . GLY A 1 177 ? -3.342 2.670 68.472 1.00 22.02 174 GLY A C 1
ATOM 1299 O O . GLY A 1 177 ? -4.462 2.594 68.952 1.00 23.05 174 GLY A O 1
ATOM 1300 N N . THR A 1 178 ? -2.340 3.284 69.091 1.00 19.86 175 THR A N 1
ATOM 1301 C CA . THR A 1 178 ? -2.499 3.842 70.430 1.00 19.13 175 THR A CA 1
ATOM 1302 C C . THR A 1 178 ? -2.770 5.341 70.392 1.00 18.76 175 THR A C 1
ATOM 1303 O O . THR A 1 178 ? -2.403 6.025 69.437 1.00 18.79 175 THR A O 1
ATOM 1307 N N . THR A 1 179 ? -3.441 5.835 71.430 1.00 18.84 176 THR A N 1
ATOM 1308 C CA . THR A 1 179 ? -3.595 7.270 71.649 1.00 18.48 176 THR A CA 1
ATOM 1309 C C . THR A 1 179 ? -2.292 7.778 72.257 1.00 16.37 176 THR A C 1
ATOM 1310 O O . THR A 1 179 ? -1.889 7.304 73.317 1.00 15.53 176 THR A O 1
ATOM 1314 N N . VAL A 1 180 ? -1.637 8.723 71.581 1.00 15.54 177 VAL A N 1
ATOM 1315 C CA . VAL A 1 180 ? -0.317 9.194 71.987 1.00 13.87 177 VAL A CA 1
ATOM 1316 C C . VAL A 1 180 ? -0.397 10.599 72.572 1.00 13.89 177 VAL A C 1
ATOM 1317 O O . VAL A 1 180 ? -0.827 11.540 71.900 1.00 14.55 177 VAL A O 1
ATOM 1321 N N . ILE A 1 181 ? 0.006 10.707 73.836 1.00 13.13 178 ILE A N 1
ATOM 1322 C CA . ILE A 1 181 ? 0.181 11.978 74.525 1.00 13.27 178 ILE A CA 1
ATOM 1323 C C . ILE A 1 181 ? 1.682 12.188 74.636 1.00 12.02 178 ILE A C 1
ATOM 1324 O O . ILE A 1 181 ? 2.427 11.229 74.850 1.00 11.34 178 ILE A O 1
ATOM 1329 N N . THR A 1 182 ? 2.143 13.424 74.499 1.00 11.92 179 THR A N 1
ATOM 1330 C CA . THR A 1 182 ? 3.574 13.683 74.627 1.00 10.80 179 THR A CA 1
ATOM 1331 C C . THR A 1 182 ? 3.854 15.041 75.232 1.00 11.10 179 THR A C 1
ATOM 1332 O O . THR A 1 182 ? 2.982 15.902 75.249 1.00 12.26 179 THR A O 1
ATOM 1336 N N . THR A 1 183 ? 5.080 15.221 75.717 1.00 10.53 180 THR A N 1
ATOM 1337 C CA . THR A 1 183 ? 5.524 16.504 76.259 1.00 11.35 180 THR A CA 1
ATOM 1338 C C . THR A 1 183 ? 6.616 17.119 75.384 1.00 11.41 180 THR A C 1
ATOM 1339 O O . THR A 1 183 ? 7.579 16.447 75.020 1.00 10.68 180 THR A O 1
ATOM 1343 N N . ALA A 1 184 ? 6.452 18.399 75.054 1.00 12.52 181 ALA A N 1
ATOM 1344 C CA . ALA A 1 184 ? 7.436 19.136 74.274 1.00 12.92 181 ALA A CA 1
ATOM 1345 C C . ALA A 1 184 ? 7.229 20.651 74.390 1.00 14.91 181 ALA A C 1
ATOM 1346 O O . ALA A 1 184 ? 6.209 21.111 74.899 1.00 15.59 181 ALA A O 1
ATOM 1348 N N . SER A 1 185 ? 8.206 21.419 73.914 1.00 16.01 182 SER A N 1
ATOM 1349 C CA . SER A 1 185 ? 8.059 22.874 73.770 1.00 18.44 182 SER A CA 1
ATOM 1350 C C . SER A 1 185 ? 6.927 23.220 72.808 1.00 19.21 182 SER A C 1
ATOM 1351 O O . SER A 1 185 ? 6.598 22.432 71.924 1.00 18.40 182 SER A O 1
ATOM 1354 N N . LYS A 1 186 ? 6.348 24.403 72.986 1.00 21.29 183 LYS A N 1
ATOM 1355 C CA . LYS A 1 186 ? 5.350 24.942 72.059 1.00 22.98 183 LYS A CA 1
ATOM 1356 C C . LYS A 1 186 ? 5.866 24.872 70.624 1.00 22.86 183 LYS A C 1
ATOM 1357 O O . LYS A 1 186 ? 5.122 24.551 69.697 1.00 22.81 183 LYS A O 1
ATOM 1363 N N . ARG A 1 187 ? 7.152 25.177 70.472 1.00 22.95 184 ARG A N 1
ATOM 1364 C CA . ARG A 1 187 ? 7.863 25.133 69.194 1.00 23.24 184 ARG A CA 1
ATOM 1365 C C . ARG A 1 187 ? 7.782 23.778 68.466 1.00 21.01 184 ARG A C 1
ATOM 1366 O O . ARG A 1 187 ? 7.850 23.733 67.235 1.00 20.84 184 ARG A O 1
ATOM 1374 N N . ASN A 1 188 ? 7.653 22.687 69.222 1.00 18.95 185 ASN A N 1
ATOM 1375 C CA . ASN A 1 188 ? 7.596 21.334 68.646 1.00 17.26 185 ASN A CA 1
ATOM 1376 C C . ASN A 1 188 ? 6.179 20.733 68.557 1.00 17.25 185 ASN A C 1
ATOM 1377 O O . ASN A 1 188 ? 6.007 19.627 68.058 1.00 16.27 185 ASN A O 1
ATOM 1382 N N . HIS A 1 189 ? 5.177 21.474 69.020 1.00 18.67 186 HIS A N 1
ATOM 1383 C CA . HIS A 1 189 ? 3.776 21.031 69.034 1.00 19.42 186 HIS A CA 1
ATOM 1384 C C . HIS A 1 189 ? 3.324 20.571 67.642 1.00 19.63 186 HIS A C 1
ATOM 1385 O O . HIS A 1 189 ? 2.911 19.422 67.465 1.00 18.75 186 HIS A O 1
ATOM 1392 N N . ALA A 1 190 ? 3.432 21.466 66.660 1.00 20.88 187 ALA A N 1
ATOM 1393 C CA . ALA A 1 190 ? 3.026 21.185 65.276 1.00 21.67 187 ALA A CA 1
ATOM 1394 C C . ALA A 1 190 ? 3.794 20.007 64.658 1.00 20.50 187 ALA A C 1
ATOM 1395 O O . ALA A 1 190 ? 3.221 19.187 63.942 1.00 20.88 187 ALA A O 1
ATOM 1397 N N . PHE A 1 191 ? 5.090 19.934 64.938 1.00 19.49 188 PHE A N 1
ATOM 1398 C CA . PHE A 1 191 ? 5.934 18.835 64.475 1.00 18.40 188 PHE A CA 1
ATOM 1399 C C . PHE A 1 191 ? 5.417 17.483 64.985 1.00 17.36 188 PHE A C 1
ATOM 1400 O O . PHE A 1 191 ? 5.296 16.526 64.225 1.00 17.07 188 PHE A O 1
ATOM 1408 N N . LEU A 1 192 ? 5.093 17.421 66.271 1.00 16.95 189 LEU A N 1
ATOM 1409 C CA . LEU A 1 192 ? 4.671 16.169 66.891 1.00 16.30 189 LEU A CA 1
ATOM 1410 C C . LEU A 1 192 ? 3.238 15.770 66.526 1.00 17.34 189 LEU A C 1
ATOM 1411 O O . LEU A 1 192 ? 2.941 14.586 66.387 1.00 16.66 189 LEU A O 1
ATOM 1416 N N . LYS A 1 193 ? 2.356 16.751 66.369 1.00 19.48 190 LYS A N 1
ATOM 1417 C CA . LYS A 1 193 ? 0.998 16.482 65.889 1.00 21.43 190 LYS A CA 1
ATOM 1418 C C . LYS A 1 193 ? 1.065 15.797 64.531 1.00 21.88 190 LYS A C 1
ATOM 1419 O O . LYS A 1 193 ? 0.411 14.771 64.315 1.00 22.27 190 LYS A O 1
ATOM 1425 N N . ALA A 1 194 ? 1.882 16.352 63.637 1.00 22.06 191 ALA A N 1
ATOM 1426 C CA . ALA A 1 194 ? 2.057 15.806 62.287 1.00 22.78 191 ALA A CA 1
ATOM 1427 C C . ALA A 1 194 ? 2.628 14.378 62.273 1.00 21.49 191 ALA A C 1
ATOM 1428 O O . ALA A 1 194 ? 2.355 13.617 61.344 1.00 22.13 191 ALA A O 1
ATOM 1430 N N . LEU A 1 195 ? 3.409 14.021 63.293 1.00 19.89 192 LEU A N 1
ATOM 1431 C CA . LEU A 1 195 ? 3.955 12.658 63.415 1.00 19.08 192 LEU A CA 1
ATOM 1432 C C . LEU A 1 195 ? 2.980 11.654 64.041 1.00 19.25 192 LEU A C 1
ATOM 1433 O O . LEU A 1 195 ? 3.239 10.453 64.020 1.00 18.89 192 LEU A O 1
ATOM 1438 N N . GLY A 1 196 ? 1.872 12.141 64.600 1.00 20.29 193 GLY A N 1
ATOM 1439 C CA . GLY A 1 196 ? 0.818 11.268 65.128 1.00 20.70 193 GLY A CA 1
ATOM 1440 C C . GLY A 1 196 ? 0.394 11.491 66.574 1.00 20.25 193 GLY A C 1
ATOM 1441 O O . GLY A 1 196 ? -0.494 10.797 67.061 1.00 20.83 193 GLY A O 1
ATOM 1442 N N . ALA A 1 197 ? 1.006 12.444 67.271 1.00 19.46 194 ALA A N 1
ATOM 1443 C CA . ALA A 1 197 ? 0.575 12.764 68.630 1.00 19.35 194 ALA A CA 1
ATOM 1444 C C . ALA A 1 197 ? -0.848 13.325 68.601 1.00 21.20 194 ALA A C 1
ATOM 1445 O O . ALA A 1 197 ? -1.177 14.143 67.745 1.00 22.54 194 ALA A O 1
ATOM 1447 N N . GLU A 1 198 ? -1.692 12.869 69.522 1.00 21.80 195 GLU A N 1
ATOM 1448 C CA . GLU A 1 198 ? -3.043 13.408 69.669 1.00 23.75 195 GLU A CA 1
ATOM 1449 C C . GLU A 1 198 ? -3.040 14.636 70.572 1.00 23.64 195 GLU A C 1
ATOM 1450 O O . GLU A 1 198 ? -3.801 15.573 70.350 1.00 25.00 195 GLU A O 1
ATOM 1456 N N . GLN A 1 199 ? -2.195 14.608 71.599 1.00 22.14 196 GLN A N 1
ATOM 1457 C CA . GLN A 1 199 ? -2.055 15.722 72.533 1.00 22.26 196 GLN A CA 1
ATOM 1458 C C . GLN A 1 199 ? -0.577 16.015 72.758 1.00 20.70 196 GLN A C 1
ATOM 1459 O O . GLN A 1 199 ? 0.206 15.108 73.045 1.00 19.19 196 GLN A O 1
ATOM 1465 N N . CYS A 1 200 ? -0.205 17.283 72.618 1.00 21.06 197 CYS A N 1
ATOM 1466 C CA . CYS A 1 200 ? 1.135 17.742 72.953 1.00 20.34 197 CYS A CA 1
ATOM 1467 C C . CYS A 1 200 ? 1.071 18.714 74.121 1.00 20.24 197 CYS A C 1
ATOM 1468 O O . CYS A 1 200 ? 0.582 19.830 73.979 1.00 21.66 197 CYS A O 1
ATOM 1471 N N . ILE A 1 201 ? 1.572 18.283 75.269 1.00 18.84 198 ILE A N 1
ATOM 1472 C CA . ILE A 1 201 ? 1.544 19.099 76.480 1.00 19.30 198 ILE A CA 1
ATOM 1473 C C . ILE A 1 201 ? 2.766 20.015 76.528 1.00 18.77 198 ILE A C 1
ATOM 1474 O O . ILE A 1 201 ? 3.901 19.548 76.434 1.00 17.64 198 ILE A O 1
ATOM 1479 N N . ASN A 1 202 ? 2.526 21.316 76.658 1.00 19.73 199 ASN A N 1
ATOM 1480 C CA . ASN A 1 202 ? 3.598 22.283 76.853 1.00 19.69 199 ASN A CA 1
ATOM 1481 C C . ASN A 1 202 ? 4.041 22.231 78.302 1.00 19.44 199 ASN A C 1
ATOM 1482 O O . ASN A 1 202 ? 3.411 22.837 79.173 1.00 20.45 199 ASN A O 1
ATOM 1487 N N . TYR A 1 203 ? 5.131 21.510 78.551 1.00 17.86 200 TYR A N 1
ATOM 1488 C CA . TYR A 1 203 ? 5.566 21.220 79.923 1.00 17.72 200 TYR A CA 1
ATOM 1489 C C . TYR A 1 203 ? 6.197 22.402 80.664 1.00 19.43 200 TYR A C 1
ATOM 1490 O O . TYR A 1 203 ? 6.423 22.319 81.869 1.00 19.85 200 TYR A O 1
ATOM 1499 N N . HIS A 1 204 ? 6.466 23.497 79.953 1.00 20.89 201 HIS A N 1
ATOM 1500 C CA . HIS A 1 204 ? 6.925 24.741 80.587 1.00 23.16 201 HIS A CA 1
ATOM 1501 C C . HIS A 1 204 ? 5.778 25.533 81.192 1.00 25.38 201 HIS A C 1
ATOM 1502 O O . HIS A 1 204 ? 5.986 26.335 82.100 1.00 27.20 201 HIS A O 1
ATOM 1509 N N . GLU A 1 205 ? 4.571 25.313 80.682 1.00 25.97 202 GLU A N 1
ATOM 1510 C CA . GLU A 1 205 ? 3.431 26.181 80.986 1.00 28.55 202 GLU A CA 1
ATOM 1511 C C . GLU A 1 205 ? 2.692 25.725 82.247 1.00 29.08 202 GLU A C 1
ATOM 1512 O O . GLU A 1 205 ? 2.187 26.546 83.001 1.00 30.99 202 GLU A O 1
ATOM 1518 N N . GLU A 1 206 ? 2.626 24.412 82.459 1.00 27.75 203 GLU A N 1
ATOM 1519 C CA . GLU A 1 206 ? 2.025 23.842 83.666 1.00 28.55 203 GLU A CA 1
ATOM 1520 C C . GLU A 1 206 ? 2.530 22.422 83.910 1.00 26.49 203 GLU A C 1
ATOM 1521 O O . GLU A 1 206 ? 3.132 21.804 83.031 1.00 24.74 203 GLU A O 1
ATOM 1527 N N . ASP A 1 207 ? 2.269 21.925 85.115 1.00 26.99 204 ASP A N 1
ATOM 1528 C CA . ASP A 1 207 ? 2.523 20.536 85.478 1.00 25.85 204 ASP A CA 1
ATOM 1529 C C . ASP A 1 207 ? 1.832 19.641 84.453 1.00 24.27 204 ASP A C 1
ATOM 1530 O O . ASP A 1 207 ? 0.625 19.748 84.245 1.00 25.12 204 ASP A O 1
ATOM 1535 N N . PHE A 1 208 ? 2.603 18.777 83.799 1.00 22.35 205 PHE A N 1
ATOM 1536 C CA . PHE A 1 208 ? 2.064 17.937 82.731 1.00 21.04 205 PHE A CA 1
ATOM 1537 C C . PHE A 1 208 ? 0.944 17.029 83.223 1.00 21.49 205 PHE A C 1
ATOM 1538 O O . PHE A 1 208 ? 0.062 16.669 82.445 1.00 21.75 205 PHE A O 1
ATOM 1546 N N . LEU A 1 209 ? 0.977 16.654 84.503 1.00 22.00 206 LEU A N 1
ATOM 1547 C CA . LEU A 1 209 ? -0.082 15.827 85.080 1.00 22.73 206 LEU A CA 1
ATOM 1548 C C . LEU A 1 209 ? -1.450 16.505 84.959 1.00 24.30 206 LEU A C 1
ATOM 1549 O O . LEU A 1 209 ? -2.446 15.845 84.668 1.00 24.51 206 LEU A O 1
ATOM 1554 N N . LEU A 1 210 ? -1.487 17.821 85.177 1.00 25.41 207 LEU A N 1
ATOM 1555 C CA . LEU A 1 210 ? -2.734 18.585 85.122 1.00 27.20 207 LEU A CA 1
ATOM 1556 C C . LEU A 1 210 ? -3.355 18.588 83.730 1.00 26.82 207 LEU A C 1
ATOM 1557 O O . LEU A 1 210 ? -4.570 18.663 83.593 1.00 28.35 207 LEU A O 1
ATOM 1562 N N . ALA A 1 211 ? -2.513 18.505 82.706 1.00 25.14 208 ALA A N 1
ATOM 1563 C CA . ALA A 1 211 ? -2.963 18.493 81.320 1.00 24.68 208 ALA A CA 1
ATOM 1564 C C . ALA A 1 211 ? -3.521 17.131 80.891 1.00 23.90 208 ALA A C 1
ATOM 1565 O O . ALA A 1 211 ? -4.225 17.046 79.882 1.00 24.25 208 ALA A O 1
ATOM 1567 N N . ILE A 1 212 ? -3.202 16.072 81.639 1.00 22.94 209 ILE A N 1
ATOM 1568 C CA . ILE A 1 212 ? -3.652 14.720 81.294 1.00 22.27 209 ILE A CA 1
ATOM 1569 C C . ILE A 1 212 ? -5.022 14.411 81.908 1.00 24.26 209 ILE A C 1
ATOM 1570 O O . ILE A 1 212 ? -5.167 14.336 83.125 1.00 24.65 209 ILE A O 1
ATOM 1575 N N . SER A 1 213 ? -6.014 14.225 81.038 1.00 25.66 210 SER A N 1
ATOM 1576 C CA . SER A 1 213 ? -7.419 14.082 81.438 1.00 28.28 210 SER A CA 1
ATOM 1577 C C . SER A 1 213 ? -7.722 12.791 82.177 1.00 28.66 210 SER A C 1
ATOM 1578 O O . SER A 1 213 ? -8.490 12.789 83.135 1.00 30.44 210 SER A O 1
ATOM 1581 N N . THR A 1 214 ? -7.134 11.699 81.704 1.00 27.56 211 THR A N 1
ATOM 1582 C CA . THR A 1 214 ? -7.488 10.354 82.154 1.00 28.16 211 THR A CA 1
ATOM 1583 C C . THR A 1 214 ? -6.231 9.530 82.418 1.00 26.09 211 THR A C 1
ATOM 1584 O O . THR A 1 214 ? -5.184 9.807 81.838 1.00 24.21 211 THR A O 1
ATOM 1588 N N . PRO A 1 215 ? -6.332 8.526 83.308 1.00 26.46 212 PRO A N 1
ATOM 1589 C CA . PRO A 1 215 ? -5.266 7.558 83.532 1.00 24.96 212 PRO A CA 1
ATOM 1590 C C . PRO A 1 215 ? -4.713 6.918 82.255 1.00 23.43 212 PRO A C 1
ATOM 1591 O O . PRO A 1 215 ? -5.460 6.602 81.326 1.00 24.32 212 PRO A O 1
ATOM 1595 N N . VAL A 1 216 ? -3.404 6.717 82.249 1.00 21.38 213 VAL A N 1
ATOM 1596 C CA . VAL A 1 216 ? -2.655 6.313 81.076 1.00 19.89 213 VAL A CA 1
ATOM 1597 C C . VAL A 1 216 ? -2.219 4.852 81.251 1.00 19.53 213 VAL A C 1
ATOM 1598 O O . VAL A 1 216 ? -1.971 4.412 82.372 1.00 19.42 213 VAL A O 1
ATOM 1602 N N . ASP A 1 217 ? -2.152 4.107 80.147 1.00 19.20 214 ASP A N 1
ATOM 1603 C CA . ASP A 1 217 ? -1.751 2.689 80.171 1.00 19.39 214 ASP A CA 1
ATOM 1604 C C . ASP A 1 217 ? -0.229 2.501 80.219 1.00 17.59 214 ASP A C 1
ATOM 1605 O O . ASP A 1 217 ? 0.260 1.542 80.803 1.00 17.77 214 ASP A O 1
ATOM 1610 N N . ALA A 1 218 ? 0.518 3.399 79.591 1.00 16.07 215 ALA A N 1
ATOM 1611 C CA . ALA A 1 218 ? 1.972 3.315 79.619 1.00 14.80 215 ALA A CA 1
ATOM 1612 C C . ALA A 1 218 ? 2.598 4.693 79.543 1.00 13.68 215 ALA A C 1
ATOM 1613 O O . ALA A 1 218 ? 2.094 5.571 78.858 1.00 13.59 215 ALA A O 1
ATOM 1615 N N . VAL A 1 219 ? 3.689 4.870 80.277 1.00 13.20 216 VAL A N 1
ATOM 1616 C CA . VAL A 1 219 ? 4.514 6.052 80.174 1.00 12.52 216 VAL A CA 1
ATOM 1617 C C . VAL A 1 219 ? 5.865 5.612 79.638 1.00 12.01 216 VAL A C 1
ATOM 1618 O O . VAL A 1 219 ? 6.534 4.807 80.275 1.00 12.13 216 VAL A O 1
ATOM 1622 N N . ILE A 1 220 ? 6.247 6.109 78.460 1.00 11.60 217 ILE A N 1
ATOM 1623 C CA . ILE A 1 220 ? 7.606 5.947 77.967 1.00 11.27 217 ILE A CA 1
ATOM 1624 C C . ILE A 1 220 ? 8.383 7.165 78.441 1.00 11.53 217 ILE A C 1
ATOM 1625 O O . ILE A 1 220 ? 8.342 8.230 77.817 1.00 11.61 217 ILE A O 1
ATOM 1630 N N . ASP A 1 221 ? 9.063 7.008 79.571 1.00 11.98 218 ASP A N 1
ATOM 1631 C CA . ASP A 1 221 ? 9.753 8.115 80.217 1.00 12.50 218 ASP A CA 1
ATOM 1632 C C . ASP A 1 221 ? 11.170 8.237 79.659 1.00 12.47 218 ASP A C 1
ATOM 1633 O O . ASP A 1 221 ? 12.050 7.430 79.980 1.00 12.82 218 ASP A O 1
ATOM 1638 N N . LEU A 1 222 ? 11.379 9.247 78.820 1.00 12.09 219 LEU A N 1
ATOM 1639 C CA . LEU A 1 222 ? 12.678 9.481 78.205 1.00 12.16 219 LEU A CA 1
ATOM 1640 C C . LEU A 1 222 ? 13.439 10.634 78.860 1.00 12.77 219 LEU A C 1
ATOM 1641 O O . LEU A 1 222 ? 14.468 11.054 78.345 1.00 12.92 219 LEU A O 1
ATOM 1646 N N . VAL A 1 223 ? 12.942 11.130 79.998 1.00 13.41 220 VAL A N 1
ATOM 1647 C CA . VAL A 1 223 ? 13.625 12.196 80.761 1.00 14.42 220 VAL A CA 1
ATOM 1648 C C . VAL A 1 223 ? 14.189 11.674 82.087 1.00 15.34 220 VAL A C 1
ATOM 1649 O O . VAL A 1 223 ? 15.306 12.010 82.464 1.00 16.63 220 VAL A O 1
ATOM 1653 N N . GLY A 1 224 ? 13.419 10.858 82.790 1.00 15.52 221 GLY A N 1
ATOM 1654 C CA . GLY A 1 224 ? 13.861 10.290 84.053 1.00 16.88 221 GLY A CA 1
ATOM 1655 C C . GLY A 1 224 ? 13.853 11.323 85.167 1.00 18.47 221 GLY A C 1
ATOM 1656 O O . GLY A 1 224 ? 13.232 12.391 85.049 1.00 18.69 221 GLY A O 1
ATOM 1657 N N . GLY A 1 225 ? 14.554 11.010 86.250 1.00 19.78 222 GLY A N 1
ATOM 1658 C CA . GLY A 1 225 ? 14.602 11.897 87.400 1.00 21.49 222 GLY A CA 1
ATOM 1659 C C . GLY A 1 225 ? 13.196 12.151 87.901 1.00 21.76 222 GLY A C 1
ATOM 1660 O O . GLY A 1 225 ? 12.376 11.238 87.947 1.00 21.27 222 GLY A O 1
ATOM 1661 N N . ASP A 1 226 ? 12.909 13.404 88.231 1.00 22.90 223 ASP A N 1
ATOM 1662 C CA . ASP A 1 226 ? 11.640 13.770 88.851 1.00 23.65 223 ASP A CA 1
ATOM 1663 C C . ASP A 1 226 ? 10.450 13.733 87.888 1.00 22.13 223 ASP A C 1
ATOM 1664 O O . ASP A 1 226 ? 9.313 13.542 88.326 1.00 22.32 223 ASP A O 1
ATOM 1669 N N . VAL A 1 227 ? 10.708 13.918 86.591 1.00 20.80 224 VAL A N 1
ATOM 1670 C CA . VAL A 1 227 ? 9.660 13.801 85.570 1.00 19.43 224 VAL A CA 1
ATOM 1671 C C . VAL A 1 227 ? 9.134 12.375 85.528 1.00 18.86 224 VAL A C 1
ATOM 1672 O O .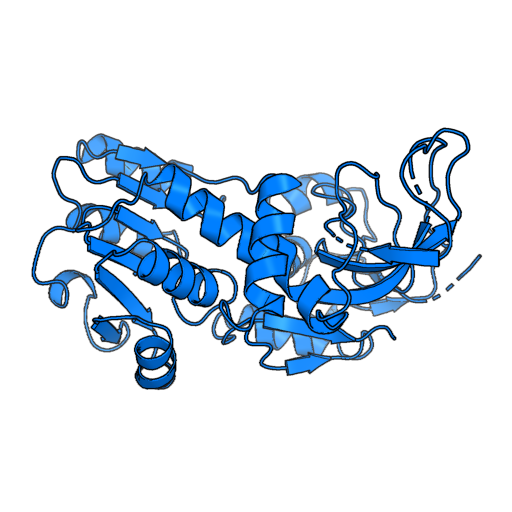 VAL A 1 227 ? 7.919 12.160 85.481 1.00 18.90 224 VAL A O 1
ATOM 1676 N N . GLY A 1 228 ? 10.054 11.410 85.555 1.00 18.40 225 GLY A N 1
ATOM 1677 C CA . GLY A 1 228 ? 9.705 9.996 85.650 1.00 17.93 225 GLY A CA 1
ATOM 1678 C C . GLY A 1 228 ? 8.928 9.674 86.910 1.00 19.04 225 GLY A C 1
ATOM 1679 O O . GLY A 1 228 ? 7.916 8.976 86.853 1.00 19.00 225 GLY A O 1
ATOM 1680 N N . ILE A 1 229 ? 9.396 10.184 88.050 1.00 20.35 226 ILE A N 1
ATOM 1681 C CA . ILE A 1 229 ? 8.700 9.997 89.328 1.00 21.63 226 ILE A CA 1
ATOM 1682 C C . ILE A 1 229 ? 7.279 10.553 89.266 1.00 21.81 226 ILE A C 1
ATOM 1683 O O . ILE A 1 229 ? 6.331 9.894 89.686 1.00 22.36 226 ILE A O 1
ATOM 1688 N N . GLN A 1 230 ? 7.148 11.772 88.751 1.00 21.66 227 GLN A N 1
ATOM 1689 C CA . GLN A 1 230 ? 5.849 12.427 88.622 1.00 22.24 227 GLN A CA 1
ATOM 1690 C C . GLN A 1 230 ? 4.900 11.618 87.740 1.00 20.89 227 GLN A C 1
ATOM 1691 O O . GLN A 1 230 ? 3.707 11.576 88.005 1.00 21.68 227 GLN A O 1
ATOM 1697 N N . SER A 1 231 ? 5.438 10.976 86.702 1.00 19.24 228 SER A N 1
ATOM 1698 C CA . SER A 1 231 ? 4.629 10.255 85.713 1.00 18.39 228 SER A CA 1
ATOM 1699 C C . SER A 1 231 ? 3.868 9.073 86.305 1.00 18.61 228 SER A C 1
ATOM 1700 O O . SER A 1 231 ? 2.840 8.676 85.779 1.00 18.27 228 SER A O 1
ATOM 1703 N N . ILE A 1 232 ? 4.383 8.521 87.399 1.00 18.95 229 ILE A N 1
ATOM 1704 C CA . ILE A 1 232 ? 3.738 7.415 88.097 1.00 19.75 229 ILE A CA 1
ATOM 1705 C C . ILE A 1 232 ? 2.288 7.750 88.506 1.00 21.05 229 ILE A C 1
ATOM 1706 O O . ILE A 1 232 ? 1.415 6.882 88.454 1.00 21.27 229 ILE A O 1
ATOM 1711 N N . ASP A 1 233 ? 2.039 9.007 88.883 1.00 21.74 230 ASP A N 1
ATOM 1712 C CA . ASP A 1 233 ? 0.708 9.451 89.323 1.00 23.50 230 ASP A CA 1
ATOM 1713 C C . ASP A 1 233 ? -0.391 9.391 88.244 1.00 23.16 230 ASP A C 1
ATOM 1714 O O . ASP A 1 233 ? -1.576 9.425 88.576 1.00 24.04 230 ASP A O 1
ATOM 1719 N N . CYS A 1 234 ? -0.014 9.321 86.967 1.00 21.62 231 CYS A N 1
ATOM 1720 C CA . CYS A 1 234 ? -1.007 9.301 85.888 1.00 21.72 231 CYS A CA 1
ATOM 1721 C C . CYS A 1 234 ? -1.302 7.889 85.362 1.00 21.34 231 CYS A C 1
ATOM 1722 O O . CYS A 1 234 ? -2.184 7.712 84.530 1.00 21.58 231 CYS A O 1
ATOM 1725 N N . LEU A 1 235 ? -0.589 6.887 85.870 1.00 20.93 232 LEU A N 1
ATOM 1726 C CA . LEU A 1 235 ? -0.809 5.501 85.460 1.00 20.77 232 LEU A CA 1
ATOM 1727 C C . LEU A 1 235 ? -2.118 4.935 85.986 1.00 22.40 232 LEU A C 1
ATOM 1728 O O . LEU A 1 235 ? -2.500 5.202 87.124 1.00 23.48 232 LEU A O 1
ATOM 1733 N N . LYS A 1 236 ? -2.781 4.130 85.152 1.00 22.75 233 LYS A N 1
ATOM 1734 C CA . LYS A 1 236 ? -3.864 3.250 85.591 1.00 24.51 233 LYS A CA 1
ATOM 1735 C C . LYS A 1 236 ? -3.330 2.209 86.571 1.00 24.58 233 LYS A C 1
ATOM 1736 O O . LYS A 1 236 ? -2.125 1.950 86.616 1.00 23.20 233 LYS A O 1
ATOM 1742 N N . GLU A 1 237 ? -4.235 1.591 87.326 1.00 26.02 234 GLU A N 1
ATOM 1743 C CA . GLU A 1 237 ? -3.886 0.462 88.181 1.00 26.71 234 GLU A CA 1
ATOM 1744 C C . GLU A 1 237 ? -3.012 -0.545 87.427 1.00 25.33 234 GLU A C 1
ATOM 1745 O O . GLU A 1 237 ? -1.986 -0.979 87.940 1.00 24.95 234 GLU A O 1
ATOM 1751 N N . THR A 1 238 ? -3.421 -0.896 86.209 1.00 24.52 235 THR A N 1
ATOM 1752 C CA . THR A 1 238 ? -2.709 -1.885 85.393 1.00 23.80 235 THR A CA 1
ATOM 1753 C C . THR A 1 238 ? -1.589 -1.304 84.524 1.00 21.18 235 THR A C 1
ATOM 1754 O O . THR A 1 238 ? -0.944 -2.036 83.788 1.00 20.58 235 THR A O 1
ATOM 1758 N N . GLY A 1 239 ? -1.368 0.002 84.596 1.00 19.68 236 GLY A N 1
ATOM 1759 C CA . GLY A 1 239 ? -0.384 0.651 83.743 1.00 17.68 236 GLY A CA 1
ATOM 1760 C C . GLY A 1 239 ? 1.040 0.426 84.210 1.00 16.63 236 GLY A C 1
ATOM 1761 O O . GLY A 1 239 ? 1.278 0.031 85.353 1.00 16.91 236 GLY A O 1
ATOM 1762 N N . CYS A 1 240 ? 1.988 0.681 83.315 1.00 15.14 237 CYS A N 1
ATOM 1763 C CA . CYS A 1 240 ? 3.402 0.558 83.639 1.00 14.77 237 CYS A CA 1
ATOM 1764 C C . CYS A 1 240 ? 4.200 1.731 83.087 1.00 12.93 237 CYS A C 1
ATOM 1765 O O . CYS A 1 240 ? 3.829 2.333 82.082 1.00 12.23 237 CYS A O 1
ATOM 1768 N N . ILE A 1 241 ? 5.295 2.047 83.768 1.00 12.32 238 ILE A N 1
ATOM 1769 C CA . ILE A 1 241 ? 6.231 3.062 83.306 1.00 10.93 238 ILE A CA 1
ATOM 1770 C C . ILE A 1 241 ? 7.540 2.383 82.888 1.00 10.49 238 ILE A C 1
ATOM 1771 O O . ILE A 1 241 ? 8.073 1.529 83.601 1.00 10.62 238 ILE A O 1
ATOM 1776 N N . VAL A 1 242 ? 8.017 2.747 81.700 1.00 9.83 239 VAL A N 1
ATOM 1777 C CA . VAL A 1 242 ? 9.326 2.343 81.210 1.00 9.39 239 VAL A CA 1
ATOM 1778 C C . VAL A 1 242 ? 10.224 3.568 81.261 1.00 9.37 239 VAL A C 1
ATOM 1779 O O . VAL A 1 242 ? 10.127 4.459 80.411 1.00 8.67 239 VAL A O 1
ATOM 1783 N N . SER A 1 243 ? 11.085 3.617 82.274 1.00 10.28 240 SER A N 1
ATOM 1784 C CA . SER A 1 243 ? 11.989 4.743 82.453 1.00 10.69 240 SER A CA 1
ATOM 1785 C C . SER A 1 243 ? 13.323 4.420 81.799 1.00 10.65 240 SER A C 1
ATOM 1786 O O . SER A 1 243 ? 14.055 3.556 82.273 1.00 11.58 240 SER A O 1
ATOM 1789 N N . VAL A 1 244 ? 13.624 5.131 80.710 1.00 10.17 241 VAL A N 1
ATOM 1790 C CA . VAL A 1 244 ? 14.694 4.766 79.774 1.00 9.89 241 VAL A CA 1
ATOM 1791 C C . VAL A 1 244 ? 16.109 5.237 80.177 1.00 10.87 241 VAL A C 1
ATOM 1792 O O . VAL A 1 244 ? 17.072 4.495 79.970 1.00 11.49 241 VAL A O 1
ATOM 1796 N N . PRO A 1 245 ? 16.251 6.460 80.738 1.00 11.06 242 PRO A N 1
ATOM 1797 C CA . PRO A 1 245 ? 17.585 6.817 81.221 1.00 12.13 242 PRO A CA 1
ATOM 1798 C C . PRO A 1 245 ? 17.989 5.921 82.377 1.00 13.48 242 PRO A C 1
ATOM 1799 O O . PRO A 1 245 ? 17.223 5.750 83.332 1.00 14.23 242 PRO A O 1
ATOM 1803 N N . THR A 1 246 ? 19.178 5.339 82.275 1.00 14.48 243 THR A N 1
ATOM 1804 C CA . THR A 1 246 ? 19.603 4.278 83.181 1.00 15.63 243 THR A CA 1
ATOM 1805 C C . THR A 1 246 ? 19.950 4.765 84.585 1.00 17.29 243 THR A C 1
ATOM 1806 O O . THR A 1 246 ? 19.787 4.025 85.552 1.00 18.35 243 THR A O 1
ATOM 1810 N N . ILE A 1 247 ? 20.426 6.001 84.703 1.00 18.01 244 ILE A N 1
ATOM 1811 C CA . ILE A 1 247 ? 20.943 6.489 85.981 1.00 19.87 244 ILE A CA 1
ATOM 1812 C C . ILE A 1 247 ? 19.874 6.623 87.075 1.00 20.05 244 ILE A C 1
ATOM 1813 O O . ILE A 1 247 ? 20.177 6.425 88.249 1.00 21.55 244 ILE A O 1
ATOM 1818 N N . THR A 1 248 ? 18.637 6.955 86.697 1.00 18.59 245 THR A N 1
ATOM 1819 C CA . THR A 1 248 ? 17.540 7.065 87.666 1.00 18.62 245 THR A CA 1
ATOM 1820 C C . THR A 1 248 ? 16.489 5.962 87.504 1.00 17.53 245 THR A C 1
ATOM 1821 O O . THR A 1 248 ? 15.419 6.042 88.095 1.00 17.37 245 THR A O 1
ATOM 1825 N N . ALA A 1 249 ? 16.799 4.931 86.719 1.00 16.96 246 ALA A N 1
ATOM 1826 C CA . ALA A 1 249 ? 15.867 3.819 86.506 1.00 16.47 246 ALA A CA 1
ATOM 1827 C C . ALA A 1 249 ? 15.489 3.152 87.827 1.00 17.64 246 ALA A C 1
ATOM 1828 O O . ALA A 1 249 ? 14.316 2.924 88.099 1.00 17.18 246 ALA A O 1
ATOM 1830 N N . GLY A 1 250 ? 16.495 2.853 88.643 1.00 19.09 247 GLY A N 1
ATOM 1831 C CA . GLY A 1 250 ? 16.281 2.188 89.927 1.00 20.68 247 GLY A CA 1
ATOM 1832 C C . GLY A 1 250 ? 15.413 2.993 90.869 1.00 20.85 247 GLY A C 1
ATOM 1833 O O . GLY A 1 250 ? 14.524 2.448 91.513 1.00 21.50 247 GLY A O 1
ATOM 1834 N N . ARG A 1 251 ? 15.674 4.296 90.938 1.00 20.68 248 ARG A N 1
ATOM 1835 C CA . ARG A 1 251 ? 14.918 5.204 91.796 1.00 21.08 248 ARG A CA 1
ATOM 1836 C C . ARG A 1 251 ? 13.450 5.275 91.361 1.00 19.16 248 ARG A C 1
ATOM 1837 O O . ARG A 1 251 ? 12.545 5.225 92.198 1.00 19.91 248 ARG A O 1
ATOM 1845 N N . VAL A 1 252 ? 13.226 5.380 90.052 1.00 16.68 249 VAL A N 1
ATOM 1846 C CA . VAL A 1 252 ? 11.876 5.456 89.493 1.00 15.07 249 VAL A CA 1
ATOM 1847 C C . VAL A 1 252 ? 11.078 4.175 89.747 1.00 14.99 249 VAL A C 1
ATOM 1848 O O . VAL A 1 252 ? 9.895 4.228 90.081 1.00 14.92 249 VAL A O 1
ATOM 1852 N N . ILE A 1 253 ? 11.733 3.031 89.584 1.00 14.94 250 ILE A N 1
ATOM 1853 C CA . ILE A 1 253 ? 11.104 1.732 89.807 1.00 15.33 250 ILE A CA 1
ATOM 1854 C C . ILE A 1 253 ? 10.701 1.564 91.274 1.00 17.20 250 ILE A C 1
ATOM 1855 O O . ILE A 1 253 ? 9.624 1.036 91.569 1.00 17.57 250 ILE A O 1
ATOM 1860 N N . GLU A 1 254 ? 11.562 2.015 92.185 1.00 18.35 251 GLU A N 1
ATOM 1861 C CA . GLU A 1 254 ? 11.269 1.939 93.616 1.00 20.45 251 GLU A CA 1
ATOM 1862 C C . GLU A 1 254 ? 10.042 2.774 93.991 1.00 20.45 251 GLU A C 1
ATOM 1863 O O . GLU A 1 254 ? 9.151 2.285 94.688 1.00 21.55 251 GLU A O 1
ATOM 1869 N N . VAL A 1 255 ? 9.973 4.015 93.520 1.00 19.67 252 VAL A N 1
ATOM 1870 C CA . VAL A 1 255 ? 8.811 4.859 93.829 1.00 20.17 252 VAL A CA 1
ATOM 1871 C C . VAL A 1 255 ? 7.543 4.269 93.214 1.00 19.69 252 VAL A C 1
ATOM 1872 O O . VAL A 1 255 ? 6.484 4.310 93.828 1.00 20.75 252 VAL A O 1
ATOM 1876 N N . ALA A 1 256 ? 7.656 3.704 92.017 1.00 18.58 253 ALA A N 1
ATOM 1877 C CA . ALA A 1 256 ? 6.529 3.013 91.393 1.00 18.47 253 ALA A CA 1
ATOM 1878 C C . ALA A 1 256 ? 6.045 1.859 92.276 1.00 20.23 253 ALA A C 1
ATOM 1879 O O . ALA A 1 256 ? 4.846 1.739 92.553 1.00 20.78 253 ALA A O 1
ATOM 1881 N N . LYS A 1 257 ? 6.982 1.029 92.731 1.00 21.11 254 LYS A N 1
ATOM 1882 C CA . LYS A 1 257 ? 6.664 -0.086 93.628 1.00 23.11 254 LYS A CA 1
ATOM 1883 C C . LYS A 1 257 ? 5.908 0.403 94.861 1.00 24.64 254 LYS A C 1
ATOM 1884 O O . LYS A 1 257 ? 4.956 -0.237 95.299 1.00 25.69 254 LYS A O 1
ATOM 1890 N N . GLN A 1 258 ? 6.336 1.535 95.415 1.00 25.09 255 GLN A N 1
ATOM 1891 C CA . GLN A 1 258 ? 5.691 2.105 96.605 1.00 26.93 255 GLN A CA 1
ATOM 1892 C C . GLN A 1 258 ? 4.285 2.618 96.294 1.00 26.52 255 GLN A C 1
ATOM 1893 O O . GLN A 1 258 ? 3.405 2.574 97.147 1.00 27.71 255 GLN A O 1
ATOM 1899 N N . LYS A 1 259 ? 4.076 3.085 95.064 1.00 24.94 256 LYS A N 1
ATOM 1900 C CA . LYS A 1 259 ? 2.735 3.460 94.598 1.00 25.09 256 LYS A CA 1
ATOM 1901 C C . LYS A 1 259 ? 1.959 2.248 94.071 1.00 25.15 256 LYS A C 1
ATOM 1902 O O . LYS A 1 259 ? 0.858 2.405 93.553 1.00 25.06 256 LYS A O 1
ATOM 1908 N N . HIS A 1 260 ? 2.546 1.053 94.193 1.00 25.62 257 HIS A N 1
ATOM 1909 C CA . HIS A 1 260 ? 1.932 -0.204 93.760 1.00 26.18 257 HIS A CA 1
ATOM 1910 C C . HIS A 1 260 ? 1.661 -0.206 92.256 1.00 24.60 257 HIS A C 1
ATOM 1911 O O . HIS A 1 260 ? 0.616 -0.669 91.799 1.00 24.98 257 HIS A O 1
ATOM 1918 N N . ARG A 1 261 ? 2.630 0.307 91.498 1.00 22.94 258 ARG A N 1
ATOM 1919 C CA . ARG A 1 261 ? 2.542 0.375 90.048 1.00 21.62 258 ARG A CA 1
ATOM 1920 C C . ARG A 1 261 ? 3.712 -0.353 89.382 1.00 20.91 258 ARG A C 1
ATOM 1921 O O . ARG A 1 261 ? 4.825 -0.383 89.916 1.00 20.83 258 ARG A O 1
ATOM 1929 N N . ARG A 1 262 ? 3.456 -0.928 88.208 1.00 20.35 259 ARG A N 1
ATOM 1930 C CA . ARG A 1 262 ? 4.494 -1.635 87.462 1.00 19.93 259 ARG A CA 1
ATOM 1931 C C . ARG A 1 262 ? 5.498 -0.659 86.844 1.00 18.14 259 ARG A C 1
ATOM 1932 O O . ARG A 1 262 ? 5.118 0.370 86.284 1.00 17.22 259 ARG A O 1
ATOM 1940 N N . ALA A 1 263 ? 6.782 -0.978 86.968 1.00 17.74 260 ALA A N 1
ATOM 1941 C CA . ALA A 1 263 ? 7.834 -0.137 86.408 1.00 16.53 260 ALA A CA 1
ATOM 1942 C C . ALA A 1 263 ? 8.943 -0.993 85.808 1.00 16.45 260 ALA A C 1
ATOM 1943 O O . ALA A 1 263 ? 9.235 -2.080 86.297 1.00 17.75 260 ALA A O 1
ATOM 1945 N N . PHE A 1 264 ? 9.540 -0.489 84.737 1.00 15.34 261 PHE A N 1
ATOM 1946 C CA . PHE A 1 264 ? 10.645 -1.153 84.063 1.00 15.45 261 PHE A CA 1
ATOM 1947 C C . PHE A 1 264 ? 11.734 -0.138 83.739 1.00 14.85 261 PHE A C 1
ATOM 1948 O O . PHE A 1 264 ? 11.449 1.034 83.486 1.00 13.01 261 PHE A O 1
ATOM 1956 N N . GLY A 1 265 ? 12.980 -0.602 83.755 1.00 15.87 262 GLY A N 1
ATOM 1957 C CA . GLY A 1 265 ? 14.069 0.109 83.110 1.00 15.79 262 GLY A CA 1
ATOM 1958 C C . GLY A 1 265 ? 14.145 -0.369 81.671 1.00 15.80 262 GLY A C 1
ATOM 1959 O O . GLY A 1 265 ? 13.296 -1.137 81.213 1.00 16.09 262 GLY A O 1
ATOM 1960 N N . LEU A 1 266 ? 15.162 0.089 80.953 1.00 16.07 263 LEU A N 1
ATOM 1961 C CA . LEU A 1 266 ? 15.425 -0.388 79.605 1.00 16.09 263 LEU A CA 1
ATOM 1962 C C . LEU A 1 266 ? 16.911 -0.290 79.309 1.00 16.73 263 LEU A C 1
ATOM 1963 O O . LEU A 1 266 ? 17.519 0.765 79.512 1.00 16.54 263 LEU A O 1
ATOM 1968 N N . LEU A 1 267 ? 17.484 -1.404 78.851 1.00 17.74 264 LEU A N 1
ATOM 1969 C CA . LEU A 1 267 ? 18.818 -1.428 78.262 1.00 18.48 264 LEU A CA 1
ATOM 1970 C C . LEU A 1 267 ? 18.677 -1.891 76.817 1.00 18.45 264 LEU A C 1
ATOM 1971 O O . LEU A 1 267 ? 18.350 -3.056 76.554 1.00 19.01 264 LEU A O 1
ATOM 1976 N N . LYS A 1 268 ? 18.900 -0.962 75.888 1.00 17.83 265 LYS A N 1
ATOM 1977 C CA . LYS A 1 268 ? 18.835 -1.242 74.458 1.00 17.93 265 LYS A CA 1
ATOM 1978 C C . LYS A 1 268 ? 19.730 -2.419 74.090 1.00 19.23 265 LYS A C 1
ATOM 1979 O O . LYS A 1 268 ? 20.918 -2.423 74.403 1.00 20.04 265 LYS A O 1
ATOM 1985 N N . GLN A 1 269 ? 19.144 -3.413 73.430 1.00 19.73 266 GLN A N 1
ATOM 1986 C CA . GLN A 1 269 ? 19.889 -4.549 72.904 1.00 21.54 266 GLN A CA 1
ATOM 1987 C C . GLN A 1 269 ? 19.869 -4.516 71.378 1.00 21.00 266 GLN A C 1
ATOM 1988 O O . GLN A 1 269 ? 18.889 -4.069 70.776 1.00 19.71 266 GLN A O 1
ATOM 1994 N N . PHE A 1 270 ? 20.940 -4.998 70.753 1.00 21.91 267 PHE A N 1
ATOM 1995 C CA . PHE A 1 270 ? 20.950 -5.133 69.302 1.00 22.06 267 PHE A CA 1
ATOM 1996 C C . PHE A 1 270 ? 20.071 -6.304 68.870 1.00 22.71 267 PHE A C 1
ATOM 1997 O O . PHE A 1 270 ? 20.255 -7.429 69.335 1.00 24.03 267 PHE A O 1
ATOM 2005 N N . ASN A 1 271 ? 19.112 -6.028 67.990 1.00 21.84 268 ASN A N 1
ATOM 2006 C CA . ASN A 1 271 ? 18.254 -7.066 67.430 1.00 22.75 268 ASN A CA 1
ATOM 2007 C C . ASN A 1 271 ? 18.188 -6.978 65.907 1.00 22.97 268 ASN A C 1
ATOM 2008 O O . ASN A 1 271 ? 17.623 -6.039 65.346 1.00 21.62 268 ASN A O 1
ATOM 2013 N N . ILE A 1 272 ? 18.757 -7.984 65.251 1.00 24.78 269 ILE A N 1
ATOM 2014 C CA . ILE A 1 272 ? 18.830 -8.037 63.793 1.00 25.66 269 ILE A CA 1
ATOM 2015 C C . ILE A 1 272 ? 17.447 -7.920 63.138 1.00 25.41 269 ILE A C 1
ATOM 2016 O O . ILE A 1 272 ? 17.266 -7.147 62.197 1.00 24.98 269 ILE A O 1
ATOM 2021 N N . GLU A 1 273 ? 16.476 -8.671 63.658 1.00 25.75 270 GLU A N 1
ATOM 2022 C CA . GLU A 1 273 ? 15.124 -8.707 63.092 1.00 25.86 270 GLU A CA 1
ATOM 2023 C C . GLU A 1 273 ? 14.389 -7.367 63.245 1.00 23.39 270 GLU A C 1
ATOM 2024 O O . GLU A 1 273 ? 13.706 -6.927 62.320 1.00 23.22 270 GLU A O 1
ATOM 2030 N N . GLU A 1 274 ? 14.542 -6.724 64.401 1.00 21.43 271 GLU A N 1
ATOM 2031 C CA . GLU A 1 274 ? 13.910 -5.425 64.651 1.00 19.78 271 GLU A CA 1
ATOM 2032 C C . GLU A 1 274 ? 14.517 -4.297 63.817 1.00 18.78 271 GLU A C 1
ATOM 2033 O O . GLU A 1 274 ? 13.791 -3.466 63.286 1.00 18.19 271 GLU A O 1
ATOM 2039 N N . LEU A 1 275 ? 15.841 -4.267 63.706 1.00 18.84 272 LEU A N 1
ATOM 2040 C CA . LEU A 1 275 ? 16.516 -3.249 62.914 1.00 18.41 272 LEU A CA 1
ATOM 2041 C C . LEU A 1 275 ? 16.219 -3.409 61.415 1.00 19.79 272 LEU A C 1
ATOM 2042 O O . LEU A 1 275 ? 16.030 -2.418 60.718 1.00 19.44 272 LEU A O 1
ATOM 2047 N N . HIS A 1 276 ? 16.189 -4.651 60.932 1.00 21.70 273 HIS A N 1
ATOM 2048 C CA . HIS A 1 276 ? 15.686 -4.969 59.587 1.00 23.50 273 HIS A CA 1
ATOM 2049 C C . HIS A 1 276 ? 14.308 -4.342 59.385 1.00 22.67 273 HIS A C 1
ATOM 2050 O O . HIS A 1 276 ? 14.040 -3.704 58.358 1.00 22.65 273 HIS A O 1
ATOM 2057 N N . TYR A 1 277 ? 13.446 -4.544 60.381 1.00 21.80 274 TYR A N 1
ATOM 2058 C CA . TYR A 1 277 ? 12.071 -4.046 60.364 1.00 21.52 274 TYR A CA 1
ATOM 2059 C C . TYR A 1 277 ? 12.027 -2.518 60.341 1.00 19.68 274 TYR A C 1
ATOM 2060 O O . TYR A 1 277 ? 11.364 -1.930 59.488 1.00 19.89 274 TYR A O 1
ATOM 2069 N N . LEU A 1 278 ? 12.750 -1.885 61.264 1.00 17.99 275 LEU A N 1
ATOM 2070 C CA . LEU A 1 278 ? 12.799 -0.425 61.336 1.00 16.61 275 LEU A CA 1
ATOM 2071 C C . LEU A 1 278 ? 13.347 0.192 60.049 1.00 17.28 275 LEU A C 1
ATOM 2072 O O . LEU A 1 278 ? 12.819 1.192 59.564 1.00 17.14 275 LEU A O 1
ATOM 2077 N N . GLY A 1 279 ? 14.401 -0.407 59.503 1.00 18.12 276 GLY A N 1
ATOM 2078 C CA . GLY A 1 279 ? 14.998 0.076 58.268 1.00 19.27 276 GLY A CA 1
ATOM 2079 C C . GLY A 1 279 ? 14.076 -0.046 57.065 1.00 20.71 276 GLY A C 1
ATOM 2080 O O . GLY A 1 279 ? 14.083 0.811 56.183 1.00 21.11 276 GLY A O 1
ATOM 2081 N N . LYS A 1 280 ? 13.288 -1.115 57.024 1.00 21.81 277 LYS A N 1
ATOM 2082 C CA . LYS A 1 280 ? 12.314 -1.310 55.950 1.00 23.75 277 LYS A CA 1
ATOM 2083 C C . LYS A 1 280 ? 11.259 -0.196 55.967 1.00 22.99 277 LYS A C 1
ATOM 2084 O O . LYS A 1 280 ? 10.957 0.402 54.930 1.00 23.79 277 LYS A O 1
ATOM 2090 N N . LEU A 1 281 ? 10.718 0.079 57.155 1.00 21.46 278 LEU A N 1
ATOM 2091 C CA . LEU A 1 281 ? 9.753 1.160 57.353 1.00 20.81 278 LEU A CA 1
ATOM 2092 C C . LEU A 1 281 ? 10.299 2.478 56.834 1.00 20.63 278 LEU A C 1
ATOM 2093 O O . LEU A 1 281 ? 9.608 3.200 56.118 1.00 21.36 278 LEU A O 1
ATOM 2098 N N . VAL A 1 282 ? 11.544 2.788 57.188 1.00 20.06 279 VAL A N 1
ATOM 2099 C CA . VAL A 1 282 ? 12.161 4.039 56.745 1.00 20.00 279 VAL A CA 1
ATOM 2100 C C . VAL A 1 282 ? 12.303 4.097 55.224 1.00 22.09 279 VAL A C 1
ATOM 2101 O O . VAL A 1 282 ? 12.045 5.135 54.620 1.00 22.48 279 VAL A O 1
ATOM 2105 N N . SER A 1 283 ? 12.700 2.984 54.611 1.00 23.84 280 SER A N 1
ATOM 2106 C CA . SER A 1 283 ? 12.852 2.923 53.154 1.00 26.36 280 SER A CA 1
ATOM 2107 C C . SER A 1 283 ? 11.515 3.030 52.424 1.00 27.91 280 SER A C 1
ATOM 2108 O O . SER A 1 283 ? 11.464 3.525 51.305 1.00 29.67 280 SER A O 1
ATOM 2111 N N . GLU A 1 284 ? 10.441 2.570 53.061 1.00 28.06 281 GLU A N 1
ATOM 2112 C CA . GLU A 1 284 ? 9.096 2.619 52.474 1.00 29.72 281 GLU A CA 1
ATOM 2113 C C . GLU A 1 284 ? 8.333 3.917 52.818 1.00 28.96 281 GLU A C 1
ATOM 2114 O O . GLU A 1 284 ? 7.124 4.005 52.593 1.00 29.78 281 GLU A O 1
ATOM 2120 N N . ASP A 1 285 ? 9.044 4.917 53.346 1.00 27.71 282 ASP A N 1
ATOM 2121 C CA . ASP A 1 285 ? 8.445 6.180 53.809 1.00 27.15 282 ASP A CA 1
ATOM 2122 C C . ASP A 1 285 ? 7.287 5.962 54.803 1.00 26.37 282 ASP A C 1
ATOM 2123 O O . ASP A 1 285 ? 6.314 6.720 54.814 1.00 26.71 282 ASP A O 1
ATOM 2128 N N . LYS A 1 286 ? 7.405 4.928 55.635 1.00 25.53 283 LYS A N 1
ATOM 2129 C CA . LYS A 1 286 ? 6.401 4.617 56.662 1.00 25.17 283 LYS A CA 1
ATOM 2130 C C . LYS A 1 286 ? 6.858 5.042 58.056 1.00 22.75 283 LYS A C 1
ATOM 2131 O O . LYS A 1 286 ? 6.075 5.032 59.006 1.00 22.01 283 LYS A O 1
ATOM 2137 N N . LEU A 1 287 ? 8.135 5.393 58.172 1.00 21.65 284 LEU A N 1
ATOM 2138 C CA . LEU A 1 287 ? 8.706 5.915 59.406 1.00 19.71 284 LEU A CA 1
ATOM 2139 C C . LEU A 1 287 ? 9.735 6.972 59.012 1.00 19.57 284 LEU A C 1
ATOM 2140 O O . LEU A 1 287 ? 10.617 6.707 58.196 1.00 20.24 284 LEU A O 1
ATOM 2145 N N . ARG A 1 288 ? 9.610 8.171 59.570 1.00 19.11 285 ARG A N 1
ATOM 2146 C CA . ARG A 1 288 ? 10.533 9.260 59.259 1.00 19.11 285 ARG A CA 1
ATOM 2147 C C . ARG A 1 288 ? 11.620 9.340 60.307 1.00 17.79 285 ARG A C 1
ATOM 2148 O O . ARG A 1 288 ? 11.323 9.337 61.503 1.00 16.82 285 ARG A O 1
ATOM 2156 N N . ILE A 1 289 ? 12.870 9.413 59.850 1.00 25.65 286 ILE A N 1
ATOM 2157 C CA . ILE A 1 289 ? 13.995 9.767 60.705 1.00 23.19 286 ILE A CA 1
ATOM 2158 C C . ILE A 1 289 ? 14.312 11.232 60.446 1.00 23.09 286 ILE A C 1
ATOM 2159 O O . ILE A 1 289 ? 14.777 11.596 59.362 1.00 24.06 286 ILE A O 1
ATOM 2164 N N . GLU A 1 290 ? 14.033 12.065 61.439 1.00 22.35 287 GLU A N 1
ATOM 2165 C CA . GLU A 1 290 ? 14.304 13.487 61.374 1.00 22.37 287 GLU A CA 1
ATOM 2166 C C . GLU A 1 290 ? 15.767 13.731 61.698 1.00 20.32 287 GLU A C 1
ATOM 2167 O O . GLU A 1 290 ? 16.196 13.553 62.832 1.00 18.87 287 GLU A O 1
ATOM 2173 N N . ILE A 1 291 ? 16.530 14.123 60.687 1.00 20.62 288 ILE A N 1
ATOM 2174 C CA . ILE A 1 291 ? 17.901 14.561 60.872 1.00 19.25 288 ILE A CA 1
ATOM 2175 C C . ILE A 1 291 ? 17.901 16.093 60.845 1.00 20.15 288 ILE A C 1
ATOM 2176 O O . ILE A 1 291 ? 17.753 16.705 59.788 1.00 21.59 288 ILE A O 1
ATOM 2181 N N . SER A 1 292 ? 18.039 16.710 62.014 1.00 19.36 289 SER A N 1
ATOM 2182 C CA . SER A 1 292 ? 17.932 18.168 62.111 1.00 20.74 289 SER A CA 1
ATOM 2183 C C . SER A 1 292 ? 19.233 18.890 61.725 1.00 20.90 289 SER A C 1
ATOM 2184 O O . SER A 1 292 ? 19.192 20.004 61.203 1.00 22.55 289 SER A O 1
ATOM 2187 N N . ARG A 1 293 ? 20.381 18.271 61.972 1.00 19.52 290 ARG A N 1
ATOM 2188 C CA . ARG A 1 293 ? 21.633 18.837 61.486 1.00 20.40 290 ARG A CA 1
ATOM 2189 C C . ARG A 1 293 ? 22.702 17.787 61.170 1.00 18.80 290 ARG A C 1
ATOM 2190 O O . ARG A 1 293 ? 22.825 16.779 61.852 1.00 17.33 290 ARG A O 1
ATOM 2198 N N . ILE A 1 294 ? 23.468 18.063 60.119 1.00 19.74 291 ILE A N 1
ATOM 2199 C CA . ILE A 1 294 ? 24.546 17.210 59.647 1.00 19.03 291 ILE A CA 1
ATOM 2200 C C . ILE A 1 294 ? 25.869 17.910 59.918 1.00 19.22 291 ILE A C 1
ATOM 2201 O O . ILE A 1 294 ? 26.069 19.043 59.472 1.00 20.80 291 ILE A O 1
ATOM 2206 N N . PHE A 1 295 ? 26.773 17.228 60.621 1.00 18.06 292 PHE A N 1
ATOM 2207 C CA . PHE A 1 295 ? 28.081 17.787 60.998 1.00 18.62 292 PHE A CA 1
ATOM 2208 C C . PHE A 1 295 ? 29.244 17.048 60.340 1.00 19.07 292 PHE A C 1
ATOM 2209 O O . PHE A 1 295 ? 29.134 15.863 60.028 1.00 18.26 292 PHE A O 1
ATOM 2217 N N . GLN A 1 296 ? 30.371 17.738 60.171 1.00 20.46 293 GLN A N 1
ATOM 2218 C CA . GLN A 1 296 ? 31.653 17.051 59.967 1.00 20.87 293 GLN A CA 1
ATOM 2219 C C . GLN A 1 296 ? 32.249 16.682 61.338 1.00 19.48 293 GLN A C 1
ATOM 2220 O O . GLN A 1 296 ? 31.918 17.312 62.345 1.00 18.92 293 GLN A O 1
ATOM 2226 N N . LEU A 1 297 ? 33.130 15.680 61.376 1.00 19.05 294 LEU A N 1
ATOM 2227 C CA . LEU A 1 297 ? 33.841 15.315 62.618 1.00 18.35 294 LEU A CA 1
ATOM 2228 C C . LEU A 1 297 ? 34.603 16.514 63.183 1.00 19.45 294 LEU A C 1
ATOM 2229 O O . LEU A 1 297 ? 34.717 16.679 64.395 1.00 18.84 294 LEU A O 1
ATOM 2234 N N . SER A 1 298 ? 35.116 17.339 62.281 1.00 21.23 295 SER A N 1
ATOM 2235 C CA . SER A 1 298 ? 35.766 18.602 62.629 1.00 22.97 295 SER A CA 1
ATOM 2236 C C . SER A 1 298 ? 34.924 19.528 63.526 1.00 22.40 295 SER A C 1
ATOM 2237 O O . SER A 1 298 ? 35.473 20.379 64.228 1.00 23.42 295 SER A O 1
ATOM 2240 N N . GLU A 1 299 ? 33.601 19.369 63.480 1.00 21.03 296 GLU A N 1
ATOM 2241 C CA . GLU A 1 299 ? 32.669 20.191 64.247 1.00 20.52 296 GLU A CA 1
ATOM 2242 C C . GLU A 1 299 ? 32.140 19.478 65.498 1.00 18.30 296 GLU A C 1
ATOM 2243 O O . GLU A 1 299 ? 31.068 19.826 66.004 1.00 17.78 296 GLU A O 1
ATOM 2249 N N . ALA A 1 300 ? 32.880 18.494 66.003 1.00 17.18 297 ALA A N 1
ATOM 2250 C CA . ALA A 1 300 ? 32.402 17.671 67.118 1.00 15.51 297 ALA A CA 1
ATOM 2251 C C . ALA A 1 300 ? 32.079 18.483 68.379 1.00 15.52 297 ALA A C 1
ATOM 2252 O O . ALA A 1 300 ? 31.063 18.240 69.028 1.00 14.70 297 ALA A O 1
ATOM 2254 N N . VAL A 1 301 ? 32.940 19.437 68.726 1.00 16.88 298 VAL A N 1
ATOM 2255 C CA . VAL A 1 301 ? 32.725 20.263 69.919 1.00 17.26 298 VAL A CA 1
ATOM 2256 C C . VAL A 1 301 ? 31.371 20.969 69.837 1.00 16.93 298 VAL A C 1
ATOM 2257 O O . VAL A 1 301 ? 30.546 20.846 70.740 1.00 16.17 298 VAL A O 1
ATOM 2261 N N . THR A 1 302 ? 31.153 21.682 68.736 1.00 17.72 299 THR A N 1
ATOM 2262 C CA . THR A 1 302 ? 29.892 22.357 68.459 1.00 18.00 299 THR A CA 1
ATOM 2263 C C . THR A 1 302 ? 28.701 21.409 68.562 1.00 16.20 299 THR A C 1
ATOM 2264 O O . THR A 1 302 ? 27.699 21.725 69.212 1.00 15.90 299 THR A O 1
ATOM 2268 N N . ALA A 1 303 ? 28.829 20.251 67.921 1.00 15.23 300 ALA A N 1
ATOM 2269 C CA . ALA A 1 303 ? 27.787 19.224 67.906 1.00 14.02 300 ALA A CA 1
ATOM 2270 C C . ALA A 1 303 ? 27.414 18.760 69.308 1.00 13.30 300 ALA A C 1
ATOM 2271 O O . ALA A 1 303 ? 26.233 18.622 69.632 1.00 13.03 300 ALA A O 1
ATOM 2273 N N . HIS A 1 304 ? 28.427 18.515 70.129 1.00 13.28 301 HIS A N 1
ATOM 2274 C CA . HIS A 1 304 ? 28.215 18.091 71.510 1.00 13.14 301 HIS A CA 1
ATOM 2275 C C . HIS A 1 304 ? 27.600 19.183 72.390 1.00 13.73 301 HIS A C 1
ATOM 2276 O O . HIS A 1 304 ? 26.779 18.882 73.259 1.00 13.58 301 HIS A O 1
ATOM 2283 N N . GLU A 1 305 ? 27.977 20.437 72.155 1.00 14.79 302 GLU A N 1
ATOM 2284 C CA . GLU A 1 305 ? 27.352 21.575 72.843 1.00 16.10 302 GLU A CA 1
ATOM 2285 C C . GLU A 1 305 ? 25.853 21.644 72.536 1.00 15.82 302 GLU A C 1
ATOM 2286 O O . GLU A 1 305 ? 25.043 21.883 73.424 1.00 15.57 302 GLU A O 1
ATOM 2292 N N . LEU A 1 306 ? 25.498 21.440 71.267 1.00 15.99 303 LEU A N 1
ATOM 2293 C CA . LEU A 1 306 ? 24.100 21.467 70.847 1.00 16.29 303 LEU A CA 1
ATOM 2294 C C . LEU A 1 306 ? 23.338 20.302 71.466 1.00 15.06 303 LEU A C 1
ATOM 2295 O O . LEU A 1 306 ? 22.271 20.491 72.044 1.00 15.34 303 LEU A O 1
ATOM 2300 N N . LEU A 1 307 ? 23.905 19.105 71.359 1.00 14.05 304 LEU A N 1
ATOM 2301 C CA . LEU A 1 307 ? 23.301 17.898 71.927 1.00 13.31 304 LEU A CA 1
ATOM 2302 C C . LEU A 1 307 ? 23.047 18.006 73.444 1.00 13.64 304 LEU A C 1
ATOM 2303 O O . LEU A 1 307 ? 21.997 17.577 73.932 1.00 13.39 304 LEU A O 1
ATOM 2308 N N . GLU A 1 308 ? 24.012 18.573 74.174 1.00 14.19 305 GLU A N 1
ATOM 2309 C CA . GLU A 1 308 ? 23.913 18.717 75.639 1.00 14.88 305 GLU A CA 1
ATOM 2310 C C . GLU A 1 308 ? 22.867 19.712 76.125 1.00 15.26 305 GLU A C 1
ATOM 2311 O O . GLU A 1 308 ? 22.535 19.710 77.309 1.00 15.87 305 GLU A O 1
ATOM 2317 N N . THR A 1 309 ? 22.361 20.567 75.238 1.00 15.19 306 THR A N 1
ATOM 2318 C CA . THR A 1 309 ? 21.269 21.470 75.608 1.00 16.06 306 THR A CA 1
ATOM 2319 C C . THR A 1 309 ? 20.029 20.681 76.026 1.00 15.78 306 THR A C 1
ATOM 2320 O O . THR A 1 309 ? 19.213 21.175 76.811 1.00 17.18 306 THR A O 1
ATOM 2324 N N . GLY A 1 310 ? 19.895 19.466 75.496 1.00 14.22 307 GLY A N 1
ATOM 2325 C CA . GLY A 1 310 ? 18.718 18.644 75.719 1.00 14.12 307 GLY A CA 1
ATOM 2326 C C . GLY A 1 310 ? 17.522 19.076 74.889 1.00 14.59 307 GLY A C 1
ATOM 2327 O O . GLY A 1 310 ? 16.401 18.660 75.163 1.00 15.29 307 GLY A O 1
ATOM 2328 N N . HIS A 1 311 ? 17.751 19.891 73.861 1.00 14.44 308 HIS A N 1
ATOM 2329 C CA . HIS A 1 311 ? 16.659 20.398 73.030 1.00 15.45 308 HIS A CA 1
ATOM 2330 C C . HIS A 1 311 ? 16.825 20.105 71.527 1.00 14.99 308 HIS A C 1
ATOM 2331 O O . HIS A 1 311 ? 16.242 20.775 70.679 1.00 15.84 308 HIS A O 1
ATOM 2338 N N . VAL A 1 312 ? 17.584 19.068 71.207 1.00 13.55 309 VAL A N 1
ATOM 2339 C CA . VAL A 1 312 ? 17.699 18.634 69.826 1.00 13.71 309 VAL A CA 1
ATOM 2340 C C . VAL A 1 312 ? 16.381 17.999 69.379 1.00 14.63 309 VAL A C 1
ATOM 2341 O O . VAL A 1 312 ? 15.831 17.142 70.068 1.00 14.37 309 VAL A O 1
ATOM 2345 N N . ARG A 1 313 ? 15.874 18.455 68.236 1.00 16.06 310 ARG A N 1
ATOM 2346 C CA . ARG A 1 313 ? 14.735 17.827 67.584 1.00 17.21 310 ARG A CA 1
ATOM 2347 C C . ARG A 1 313 ? 15.308 16.742 66.687 1.00 16.44 310 ARG A C 1
ATOM 2348 O O . ARG A 1 313 ? 16.218 17.010 65.902 1.00 16.51 310 ARG A O 1
ATOM 2356 N N . GLY A 1 314 ? 14.802 15.519 66.818 1.00 16.13 311 GLY A N 1
ATOM 2357 C CA . GLY A 1 314 ? 15.299 14.391 66.024 1.00 15.43 311 GLY A CA 1
ATOM 2358 C C . GLY A 1 314 ? 16.753 14.026 66.292 1.00 13.64 311 GLY A C 1
ATOM 2359 O O . GLY A 1 314 ? 17.169 13.895 67.446 1.00 12.70 311 GLY A O 1
ATOM 2360 N N . LYS A 1 315 ? 17.529 13.874 65.220 1.00 13.52 312 LYS A N 1
ATOM 2361 C CA . LYS A 1 315 ? 18.885 13.335 65.309 1.00 12.26 312 LYS A CA 1
ATOM 2362 C C . LYS A 1 315 ? 19.927 14.288 64.756 1.00 12.53 312 LYS A C 1
ATOM 2363 O O . LYS A 1 315 ? 19.681 14.987 63.768 1.00 13.51 312 LYS A O 1
ATOM 2369 N N . LEU A 1 316 ? 21.086 14.314 65.417 1.00 11.77 313 LEU A N 1
ATOM 2370 C CA . LEU A 1 316 ? 22.287 14.933 64.875 1.00 12.14 313 LEU A CA 1
ATOM 2371 C C . LEU A 1 316 ? 23.131 13.804 64.309 1.00 11.88 313 LEU A C 1
ATOM 2372 O O . LEU A 1 316 ? 23.146 12.697 64.863 1.00 11.05 313 LEU A O 1
ATOM 2377 N N . VAL A 1 317 ? 23.832 14.070 63.211 1.00 12.85 314 VAL A N 1
ATOM 2378 C CA . VAL A 1 317 ? 24.643 13.036 62.575 1.00 12.86 314 VAL A CA 1
ATOM 2379 C C . VAL A 1 317 ? 25.933 13.592 61.975 1.00 13.70 314 VAL A C 1
ATOM 2380 O O . VAL A 1 317 ? 25.969 14.715 61.459 1.00 14.62 314 VAL A O 1
ATOM 2384 N N . PHE A 1 318 ? 26.998 12.802 62.082 1.00 13.66 315 PHE A N 1
ATOM 2385 C CA . PHE A 1 318 ? 28.249 13.099 61.405 1.00 14.96 315 PHE A CA 1
ATOM 2386 C C . PHE A 1 318 ? 28.221 12.471 60.018 1.00 16.17 315 PHE A C 1
ATOM 2387 O O . PHE A 1 318 ? 27.937 11.280 59.874 1.00 15.62 315 PHE A O 1
ATOM 2395 N N . LYS A 1 319 ? 28.505 13.279 59.005 1.00 18.29 316 LYS A N 1
ATOM 2396 C CA . LYS A 1 319 ? 28.789 12.770 57.676 1.00 20.18 316 LYS A CA 1
ATOM 2397 C C . LYS A 1 319 ? 30.301 12.611 57.589 1.00 21.23 316 LYS A C 1
ATOM 2398 O O . LYS A 1 319 ? 31.032 13.599 57.562 1.00 22.04 316 LYS A O 1
ATOM 2404 N N . VAL A 1 320 ? 30.764 11.364 57.572 1.00 21.58 317 VAL A N 1
ATOM 2405 C CA . VAL A 1 320 ? 32.196 11.076 57.542 1.00 22.92 317 VAL A CA 1
ATOM 2406 C C . VAL A 1 320 ? 32.676 11.009 56.090 1.00 25.80 317 VAL A C 1
ATOM 2407 O O . VAL A 1 320 ? 33.769 11.472 55.770 1.00 27.21 317 VAL A O 1
ATOM 2411 N N . ARG A 1 321 ? 31.842 10.430 55.226 1.00 27.35 318 ARG A N 1
ATOM 2412 C CA . ARG A 1 321 ? 32.028 10.464 53.776 1.00 30.35 318 ARG A CA 1
ATOM 2413 C C . ARG A 1 321 ? 30.675 10.667 53.095 1.00 31.18 318 ARG A C 1
ATOM 2414 O O . ARG A 1 321 ? 30.528 11.507 52.200 1.00 33.38 318 ARG A O 1
#

Sequence (314 aa):
KEKAIQFDQFGPPKVLKLVDTPTPEYRKNQLIKVHAASLNPIDYKTRNGSGFVAKKLKNNLPSGLGYDFSGEVIELGSDVNNVNIGDKVGIAGFPDHPCCYAEYVCASPDTIIQKLEKLSFLQAASLPTAGLTALQALNQAEVKQGDVVLIHAGAGGVGHLAIQLAKQKGTTVITTASKRNHAFLKALGAEQCINYHEEDFLLAISTPVDAVIDLVGGDVGIQSIDCLKETGCIVSVPTITAGRVIEVAKQKHRRAFGLLKQFNIEELHYLGKLVSEDKLRIEISRIFQLSEAVTAHELLETGHVRGKLVFKVR

Organism: Coxiella burnetii (strain RSA 493 / Nine Mile phase I) (NCBI:txid227377)

CATH classification: 3.90.180.10 (+1 more: 3.40.50.720)